Protein AF-K1YMJ3-F1 (afdb_monomer_lite)

Organism: NCBI:txid1234023

Sequence (223 aa):
MRQSIEKVVQAFDLPMKDFTLILKNFYKENKAYSGRWARDMNYEDAKYLYEKSSAVILTESTNDIAKYNALRFIKIGLSEEKNFRETFEKSMVILLYVLLHNNGILRNEAIHFLSAMSFEVVCTSDSWTKKNTKKQIENKEYFYPILIDFYFALQSIDHKYEEANKENLEYSDLTKKEFMPYSWDTKDKYLKALRRGMEELEGPHFEKMMLEFGYIKEADLQF

Radius of gyration: 19.28 Å; chains: 1; bounding box: 42×53×48 Å

Structure (mmCIF, N/CA/C/O backbone):
data_AF-K1YMJ3-F1
#
_entry.id   AF-K1YMJ3-F1
#
loop_
_atom_site.group_PDB
_atom_site.id
_atom_site.type_symbol
_atom_site.label_atom_id
_atom_site.label_alt_id
_atom_site.label_comp_id
_atom_site.label_asym_id
_atom_site.label_entity_id
_atom_site.label_seq_id
_atom_site.pdbx_PDB_ins_code
_atom_site.Cartn_x
_atom_site.Cartn_y
_atom_site.Cartn_z
_atom_site.occupancy
_atom_site.B_iso_or_equiv
_atom_site.auth_seq_id
_atom_site.auth_comp_id
_atom_site.auth_asym_id
_atom_site.auth_atom_id
_atom_site.pdbx_PDB_model_num
ATOM 1 N N . MET A 1 1 ? -6.364 24.448 -2.694 1.00 60.53 1 MET A N 1
ATOM 2 C CA . MET A 1 1 ? -6.141 23.009 -2.457 1.00 60.53 1 MET A CA 1
ATOM 3 C C . MET A 1 1 ? -6.330 22.226 -3.756 1.00 60.53 1 MET A C 1
ATOM 5 O O . MET A 1 1 ? -5.337 21.779 -4.303 1.00 60.53 1 MET A O 1
ATOM 9 N N . ARG A 1 2 ? -7.515 22.233 -4.381 1.00 66.75 2 ARG A N 1
ATOM 10 C CA . ARG A 1 2 ? -7.755 21.561 -5.679 1.00 66.75 2 ARG A CA 1
ATOM 11 C C . ARG A 1 2 ? -6.759 21.873 -6.818 1.00 66.75 2 ARG A C 1
ATOM 13 O O . ARG A 1 2 ? -6.292 20.959 -7.485 1.00 66.75 2 ARG A O 1
ATOM 20 N N . GLN A 1 3 ? -6.329 23.133 -6.970 1.00 68.38 3 GLN A N 1
ATOM 21 C CA . GLN A 1 3 ? -5.309 23.517 -7.967 1.00 68.38 3 GLN A CA 1
ATOM 22 C C . GLN A 1 3 ? -3.930 22.862 -7.751 1.00 68.38 3 GLN A C 1
ATOM 24 O O . GLN A 1 3 ? -3.200 22.674 -8.720 1.00 68.38 3 GLN A O 1
ATOM 29 N N . SER A 1 4 ? -3.529 22.535 -6.515 1.00 74.12 4 SER A N 1
ATOM 30 C CA . SER A 1 4 ? -2.248 21.850 -6.276 1.00 74.12 4 SER A CA 1
ATOM 31 C C . SER A 1 4 ? -2.351 20.347 -6.547 1.00 74.12 4 SER A C 1
ATOM 33 O O . SER A 1 4 ? -1.392 19.758 -7.037 1.00 74.12 4 SER A O 1
ATOM 35 N N . ILE A 1 5 ? -3.526 19.747 -6.340 1.00 78.31 5 ILE A N 1
ATOM 36 C CA . ILE A 1 5 ? -3.804 18.340 -6.670 1.00 78.31 5 ILE A CA 1
ATOM 37 C C . ILE A 1 5 ? -3.852 18.130 -8.182 1.00 78.31 5 ILE A C 1
ATOM 39 O O . ILE A 1 5 ? -3.245 17.195 -8.692 1.00 78.31 5 ILE A O 1
ATOM 43 N N . GLU A 1 6 ? -4.506 19.026 -8.921 1.00 83.81 6 GLU A N 1
ATOM 44 C CA . GLU A 1 6 ? -4.531 18.961 -10.386 1.00 83.81 6 GLU A CA 1
ATOM 45 C C . GLU A 1 6 ? -3.123 19.066 -10.985 1.00 83.81 6 GLU A C 1
ATOM 47 O O . GLU A 1 6 ? -2.784 18.289 -11.876 1.00 83.81 6 GLU A O 1
ATOM 52 N N . LYS A 1 7 ? -2.271 19.944 -10.438 1.00 83.94 7 LYS A N 1
ATOM 53 C CA . LYS A 1 7 ? -0.854 20.038 -10.830 1.00 83.94 7 LYS A CA 1
ATOM 54 C C . LYS A 1 7 ? -0.084 18.747 -10.561 1.00 83.94 7 LYS A C 1
ATOM 56 O O . LYS A 1 7 ? 0.747 18.366 -11.376 1.00 83.94 7 LYS A O 1
ATOM 61 N N . VAL A 1 8 ? -0.346 18.081 -9.436 1.00 83.56 8 VAL A N 1
ATOM 62 C CA . VAL A 1 8 ? 0.260 16.780 -9.118 1.00 83.56 8 VAL A CA 1
ATOM 63 C C . VAL A 1 8 ? -0.185 15.714 -10.118 1.00 83.56 8 VAL A C 1
ATOM 65 O O . VAL A 1 8 ? 0.660 15.011 -10.663 1.00 83.56 8 VAL A O 1
ATOM 68 N N . VAL A 1 9 ? -1.488 15.621 -10.389 1.00 84.81 9 VAL A N 1
ATOM 69 C CA . VAL A 1 9 ? -2.051 14.621 -11.311 1.00 84.81 9 VAL A CA 1
ATOM 70 C C . VAL A 1 9 ? -1.514 14.815 -12.731 1.00 84.81 9 VAL A C 1
ATOM 72 O O . VAL A 1 9 ? -1.131 13.850 -13.382 1.00 84.81 9 VAL A O 1
ATOM 75 N N . GLN A 1 10 ? -1.417 16.061 -13.199 1.00 86.56 10 GLN A N 1
ATOM 76 C CA . GLN A 1 10 ? -0.830 16.389 -14.506 1.00 86.56 10 GLN A CA 1
ATOM 77 C C . GLN A 1 10 ? 0.678 16.101 -14.578 1.00 86.56 10 GLN A C 1
ATOM 79 O O . GLN A 1 10 ? 1.232 15.989 -15.667 1.00 86.56 10 GLN A O 1
ATOM 84 N N . ALA A 1 11 ? 1.348 15.993 -13.429 1.00 86.69 11 ALA A N 1
ATOM 85 C CA . ALA A 1 11 ? 2.784 15.786 -13.340 1.00 86.69 11 ALA A CA 1
ATOM 86 C C . ALA A 1 11 ? 3.197 14.309 -13.254 1.00 86.69 11 ALA A C 1
ATOM 88 O O . ALA A 1 11 ? 4.397 14.044 -13.189 1.00 86.69 11 ALA A O 1
ATOM 89 N N . PHE A 1 12 ? 2.264 13.348 -13.242 1.00 87.81 12 PHE A N 1
ATOM 90 C CA . PHE A 1 12 ? 2.614 11.928 -13.101 1.00 87.81 12 PHE A CA 1
ATOM 91 C C . PHE A 1 12 ? 3.593 11.443 -14.175 1.00 87.81 12 PHE A C 1
ATOM 93 O O . PHE A 1 12 ? 4.525 10.711 -13.845 1.00 87.81 12 PHE A O 1
ATOM 100 N N . ASP A 1 13 ? 3.440 11.902 -15.418 1.00 85.81 13 ASP A N 1
ATOM 101 C CA . ASP A 1 13 ? 4.317 11.535 -16.536 1.00 85.81 13 ASP A CA 1
ATOM 102 C C . ASP A 1 13 ? 5.697 12.215 -16.503 1.00 85.81 13 ASP A C 1
ATOM 104 O O . ASP A 1 13 ? 6.571 11.879 -17.305 1.00 85.81 13 ASP A O 1
ATOM 108 N N . LEU A 1 14 ? 5.927 13.168 -15.591 1.00 86.31 14 LEU A N 1
ATOM 109 C CA . LEU A 1 14 ? 7.216 13.846 -15.489 1.00 86.31 14 LEU A CA 1
ATOM 110 C C . LEU A 1 14 ? 8.305 12.918 -14.926 1.00 86.31 14 LEU A C 1
ATOM 112 O O . LEU A 1 14 ? 8.026 12.029 -14.111 1.00 86.31 14 LEU A O 1
ATOM 116 N N . PRO A 1 15 ? 9.583 13.164 -15.275 1.00 86.75 15 PRO A N 1
ATOM 117 C CA . PRO A 1 15 ? 10.706 12.451 -14.682 1.00 86.75 15 PRO A CA 1
ATOM 118 C C . PRO A 1 15 ? 10.680 12.482 -13.146 1.00 86.75 15 PRO A C 1
ATOM 120 O O . PRO A 1 15 ? 10.347 13.496 -12.528 1.00 86.75 15 PRO A O 1
ATOM 123 N N . MET A 1 16 ? 11.118 11.386 -12.511 1.00 82.38 16 MET A N 1
ATOM 124 C CA . MET A 1 16 ? 11.072 11.206 -11.047 1.00 82.38 16 MET A CA 1
ATOM 125 C C . MET A 1 16 ? 11.681 12.370 -10.252 1.00 82.38 16 MET A C 1
ATOM 127 O O . MET A 1 16 ? 11.201 12.694 -9.163 1.00 82.38 16 MET A O 1
ATOM 131 N N . LYS A 1 17 ? 12.744 12.997 -10.772 1.00 84.00 17 LYS A N 1
ATOM 132 C CA . LYS A 1 17 ? 13.412 14.141 -10.134 1.00 84.00 17 LYS A CA 1
ATOM 133 C C . LYS A 1 17 ? 12.476 15.347 -10.032 1.00 84.00 17 LYS A C 1
ATOM 135 O O . LYS A 1 17 ? 12.332 15.914 -8.948 1.00 84.00 17 LYS A O 1
ATOM 140 N N . ASP A 1 18 ? 11.823 15.692 -11.135 1.00 84.38 18 ASP A N 1
ATOM 141 C CA . ASP A 1 18 ? 10.950 16.862 -11.239 1.00 84.38 18 ASP A CA 1
ATOM 142 C C . ASP A 1 18 ? 9.646 16.621 -10.482 1.00 84.38 18 ASP A C 1
ATOM 144 O O . ASP A 1 18 ? 9.221 17.452 -9.675 1.00 84.38 18 ASP A O 1
ATOM 148 N N . PHE A 1 19 ? 9.087 15.418 -10.620 1.00 85.00 19 PHE A N 1
ATOM 149 C CA . PHE A 1 19 ? 7.936 15.000 -9.831 1.00 85.00 19 PHE A CA 1
ATOM 150 C C . PHE A 1 19 ? 8.219 15.034 -8.324 1.00 85.00 19 PHE A C 1
ATOM 152 O O . PHE A 1 19 ? 7.393 15.493 -7.541 1.00 85.00 19 PHE A O 1
ATOM 159 N N . THR A 1 20 ? 9.411 14.612 -7.889 1.00 82.81 20 THR A N 1
ATOM 160 C CA . THR A 1 20 ? 9.786 14.655 -6.466 1.00 82.81 20 THR A CA 1
ATOM 161 C C . THR A 1 20 ? 9.859 16.084 -5.928 1.00 82.81 20 THR A C 1
ATOM 163 O O . THR A 1 20 ? 9.541 16.306 -4.758 1.00 82.81 20 THR A O 1
ATOM 166 N N . LEU A 1 21 ? 10.239 17.065 -6.749 1.00 84.38 21 LEU A N 1
ATOM 167 C CA . LEU A 1 21 ? 10.195 18.472 -6.352 1.00 84.38 21 LEU A CA 1
ATOM 168 C C . LEU A 1 21 ? 8.748 18.955 -6.176 1.00 84.38 21 LEU A C 1
ATOM 170 O O . LEU A 1 21 ? 8.427 19.566 -5.155 1.00 84.38 21 LEU A O 1
ATOM 174 N N . ILE A 1 22 ? 7.871 18.620 -7.126 1.00 83.56 22 ILE A N 1
ATOM 175 C CA . ILE A 1 22 ? 6.433 18.931 -7.064 1.00 83.56 22 ILE A CA 1
ATOM 176 C C . ILE A 1 22 ? 5.801 18.291 -5.823 1.00 83.56 22 ILE A C 1
ATOM 178 O O . ILE A 1 22 ? 5.104 18.963 -5.066 1.00 83.56 22 ILE A O 1
ATOM 182 N N . LEU A 1 23 ? 6.123 17.027 -5.554 1.00 80.94 23 LEU A N 1
ATOM 183 C CA . LEU A 1 23 ? 5.670 16.288 -4.381 1.00 80.94 23 LEU A CA 1
ATOM 184 C C . LEU A 1 23 ? 6.103 16.946 -3.064 1.00 80.94 23 LEU A C 1
ATOM 186 O O . LEU A 1 23 ? 5.306 17.057 -2.135 1.00 80.94 23 LEU A O 1
ATOM 190 N N . LYS A 1 24 ? 7.361 17.394 -2.961 1.00 81.75 24 LYS A N 1
ATOM 191 C CA . LYS A 1 24 ? 7.855 18.093 -1.761 1.00 81.75 24 LYS A CA 1
ATOM 192 C C . LYS A 1 24 ? 7.085 19.387 -1.508 1.00 81.75 24 LYS A C 1
ATOM 194 O O . LYS A 1 24 ? 6.729 19.664 -0.363 1.00 81.75 24 LYS A O 1
ATOM 199 N N . ASN A 1 25 ? 6.810 20.153 -2.562 1.00 81.44 25 ASN A N 1
ATOM 200 C CA . ASN A 1 25 ? 6.013 21.374 -2.459 1.00 81.44 25 ASN A CA 1
ATOM 201 C C . ASN A 1 25 ? 4.574 21.057 -2.046 1.00 81.44 25 ASN A C 1
ATOM 203 O O . ASN A 1 25 ? 4.068 21.668 -1.110 1.00 81.44 25 ASN A O 1
ATOM 207 N N . PHE A 1 26 ? 3.970 20.037 -2.657 1.00 81.56 26 PHE A N 1
ATOM 208 C CA . PHE A 1 26 ? 2.641 19.558 -2.295 1.00 81.56 26 PHE A CA 1
ATOM 209 C C . PHE A 1 26 ? 2.544 19.182 -0.810 1.00 81.56 26 PHE A C 1
ATOM 211 O O . PHE A 1 26 ? 1.636 19.635 -0.114 1.00 81.56 26 PHE A O 1
ATOM 218 N N . TYR A 1 27 ? 3.494 18.400 -0.292 1.00 77.69 27 TYR A N 1
ATOM 219 C CA . TYR A 1 27 ? 3.508 18.024 1.123 1.00 77.69 27 TYR A CA 1
ATOM 220 C C . TYR A 1 27 ? 3.684 19.230 2.050 1.00 77.69 27 TYR A C 1
ATOM 222 O O . TYR A 1 27 ? 2.963 19.354 3.041 1.00 77.69 27 TYR A O 1
ATOM 230 N N . LYS A 1 28 ? 4.581 20.160 1.701 1.00 77.81 28 LYS A N 1
ATOM 231 C CA . LYS A 1 28 ? 4.792 21.401 2.458 1.00 77.81 28 LYS A CA 1
ATOM 2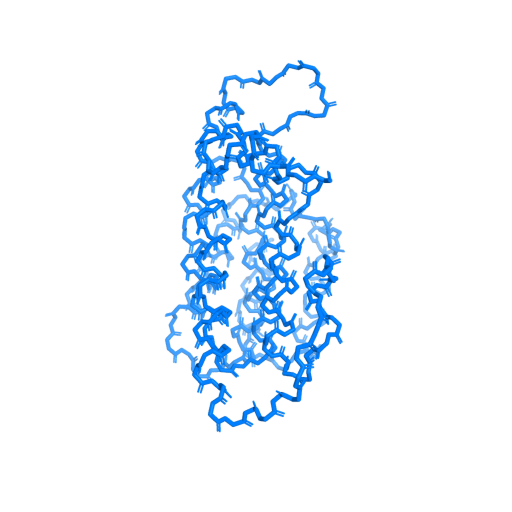32 C C . LYS A 1 28 ? 3.525 22.259 2.521 1.00 77.81 28 LYS A C 1
ATOM 234 O O . LYS A 1 28 ? 3.181 22.751 3.593 1.00 77.81 28 LYS A O 1
ATOM 239 N N . GLU A 1 29 ? 2.838 22.434 1.395 1.00 76.00 29 GLU A N 1
ATOM 240 C CA . GLU A 1 29 ? 1.609 23.234 1.296 1.00 76.00 29 GLU A CA 1
ATOM 241 C C . GLU A 1 29 ? 0.459 22.640 2.112 1.00 76.00 29 GLU A C 1
ATOM 243 O O . GLU A 1 29 ? -0.295 23.377 2.742 1.00 76.00 29 GLU A O 1
ATOM 248 N N . ASN A 1 30 ? 0.355 21.311 2.143 1.00 70.56 30 ASN A N 1
ATOM 249 C CA . ASN A 1 30 ? -0.720 20.614 2.845 1.00 70.56 30 ASN A CA 1
ATOM 250 C C . ASN A 1 30 ? -0.366 20.248 4.293 1.00 70.56 30 ASN A C 1
ATOM 252 O O . ASN A 1 30 ? -1.112 19.506 4.922 1.00 70.56 30 ASN A O 1
ATOM 256 N N . LYS A 1 31 ? 0.780 20.717 4.816 1.00 62.66 31 LYS A N 1
ATOM 257 C CA . LYS A 1 31 ? 1.331 20.323 6.132 1.00 62.66 31 LYS A CA 1
ATOM 258 C C . LYS A 1 31 ? 1.412 18.805 6.342 1.00 62.66 31 LYS A C 1
ATOM 260 O O . LYS A 1 31 ? 1.577 18.331 7.463 1.00 62.66 31 LYS A O 1
ATOM 265 N N . ALA A 1 32 ? 1.352 18.045 5.257 1.00 57.50 32 ALA A N 1
ATOM 266 C CA . ALA A 1 32 ? 1.492 16.612 5.272 1.00 57.50 32 ALA A CA 1
ATOM 267 C C . ALA A 1 32 ? 2.967 16.333 5.549 1.00 57.50 32 ALA A C 1
ATOM 269 O O . ALA A 1 32 ? 3.830 16.534 4.692 1.00 57.50 32 ALA A O 1
ATOM 270 N N . TYR A 1 33 ? 3.280 15.947 6.785 1.00 47.22 33 TYR A N 1
ATOM 271 C CA . TYR A 1 33 ? 4.630 15.529 7.124 1.00 47.22 33 TYR A CA 1
ATOM 272 C C . TYR A 1 33 ? 4.961 14.350 6.218 1.00 47.22 33 TYR A C 1
ATOM 274 O O . TYR A 1 33 ? 4.241 13.356 6.220 1.00 47.22 33 TYR A O 1
ATOM 282 N N . SER A 1 34 ? 6.018 14.465 5.417 1.00 47.25 34 SER A N 1
ATOM 283 C CA . SER A 1 34 ? 6.475 13.395 4.535 1.00 47.25 34 SER A CA 1
ATOM 284 C C . SER A 1 34 ? 6.693 12.115 5.354 1.00 47.25 34 SER A C 1
ATOM 286 O O . SER A 1 34 ? 7.729 11.969 5.999 1.00 47.25 34 SER A O 1
ATOM 288 N N . GLY A 1 35 ? 5.697 11.227 5.386 1.00 48.31 35 GLY A N 1
ATOM 289 C CA . GLY A 1 35 ? 5.718 9.985 6.165 1.00 48.31 35 GLY A CA 1
ATOM 290 C C . GLY A 1 35 ? 4.650 9.832 7.256 1.00 48.31 35 GLY A C 1
ATOM 291 O O . GLY A 1 35 ? 4.457 8.711 7.710 1.00 48.31 35 GLY A O 1
ATOM 292 N N . ARG A 1 36 ? 3.909 10.878 7.650 1.00 48.94 36 ARG A N 1
ATOM 293 C CA . ARG A 1 36 ? 2.630 10.703 8.363 1.00 48.94 36 ARG A CA 1
ATOM 294 C C . ARG A 1 36 ? 1.528 11.103 7.405 1.00 48.94 36 ARG A C 1
ATOM 296 O O . ARG A 1 36 ? 1.521 12.230 6.922 1.00 48.94 36 ARG A O 1
ATOM 303 N N . TRP A 1 37 ? 0.681 10.126 7.106 1.00 55.62 37 TRP A N 1
ATOM 304 C CA . TRP A 1 37 ? -0.615 10.214 6.441 1.00 55.62 37 TRP A CA 1
ATOM 305 C C . TRP A 1 37 ? -1.146 11.639 6.401 1.00 55.62 37 TRP A C 1
ATOM 307 O O . TRP A 1 37 ? -1.184 12.292 7.445 1.00 55.62 37 TRP A O 1
ATOM 317 N N . ALA A 1 38 ? -1.509 12.133 5.217 1.00 54.50 38 ALA A N 1
ATOM 318 C CA . ALA A 1 38 ? -2.026 13.486 5.048 1.00 54.50 38 ALA A CA 1
ATOM 319 C C . ALA A 1 38 ? -3.437 13.603 5.659 1.00 54.50 38 ALA A C 1
ATOM 321 O O . ALA A 1 38 ? -4.407 13.827 4.949 1.00 54.50 38 ALA A O 1
ATOM 322 N N . ARG A 1 39 ? -3.532 13.453 6.987 1.00 55.38 39 ARG A N 1
ATOM 323 C CA . ARG A 1 39 ? -4.758 13.488 7.797 1.00 55.38 39 ARG A CA 1
ATOM 324 C C . ARG A 1 39 ? -5.456 14.846 7.751 1.00 55.38 39 ARG A C 1
ATOM 326 O O . ARG A 1 39 ? -6.612 14.948 8.126 1.00 55.38 39 ARG A O 1
ATOM 333 N N . ASP A 1 40 ? -4.746 15.875 7.293 1.00 62.25 40 ASP A N 1
ATOM 334 C CA . ASP A 1 40 ? -5.260 17.239 7.176 1.00 62.25 40 ASP A CA 1
ATOM 335 C C . ASP A 1 40 ? -5.796 17.558 5.763 1.00 62.25 40 ASP A C 1
ATOM 337 O O . ASP A 1 40 ? -6.222 18.688 5.507 1.00 62.25 40 ASP A O 1
ATOM 341 N N . MET A 1 41 ? -5.768 16.604 4.820 1.00 73.56 41 MET A N 1
ATOM 342 C CA . MET A 1 41 ? -6.332 16.804 3.481 1.00 73.56 41 MET A CA 1
ATOM 343 C C . MET A 1 41 ? -7.861 16.735 3.521 1.00 73.56 41 MET A C 1
ATOM 345 O O . MET A 1 41 ? -8.444 15.909 4.214 1.00 73.56 41 MET A O 1
ATOM 349 N N . ASN A 1 42 ? -8.539 17.588 2.747 1.00 76.38 42 ASN A N 1
ATOM 350 C CA . ASN A 1 42 ? -9.985 17.465 2.591 1.00 76.38 42 ASN A CA 1
ATOM 351 C C . ASN A 1 42 ? -10.346 16.125 1.919 1.00 76.38 42 ASN A C 1
ATOM 353 O O . ASN A 1 42 ? -9.710 15.721 0.948 1.00 76.38 42 ASN A O 1
ATOM 357 N N . TYR A 1 43 ? -11.408 15.479 2.402 1.00 77.81 43 TYR A N 1
ATOM 358 C CA . TYR A 1 43 ? -11.881 14.187 1.901 1.00 77.81 43 TYR A CA 1
ATOM 359 C C . TYR A 1 43 ? -12.108 14.140 0.379 1.00 77.81 43 TYR A C 1
ATOM 361 O O . TYR A 1 43 ? -11.656 13.201 -0.270 1.00 77.81 43 TYR A O 1
ATOM 369 N N . GLU A 1 44 ? -12.776 15.136 -0.210 1.00 82.44 44 GLU A N 1
ATOM 370 C CA . GLU A 1 44 ? -13.074 15.138 -1.654 1.00 82.44 44 GLU A CA 1
ATOM 371 C C . GLU A 1 44 ? -11.795 15.223 -2.494 1.00 82.44 44 GLU A C 1
ATOM 373 O O . GLU A 1 44 ? -11.676 14.610 -3.553 1.00 82.44 44 GLU A O 1
ATOM 378 N N . ASP A 1 45 ? -10.813 15.952 -1.979 1.00 79.75 45 ASP A N 1
ATOM 379 C CA . ASP A 1 45 ? -9.501 16.135 -2.581 1.00 79.75 45 ASP A CA 1
ATOM 380 C C . ASP A 1 45 ? -8.658 14.842 -2.481 1.00 79.75 45 ASP A C 1
ATOM 382 O O . ASP A 1 45 ? -8.055 14.416 -3.472 1.00 79.75 45 ASP A O 1
ATOM 386 N N . ALA A 1 46 ? -8.683 14.162 -1.327 1.00 79.31 46 ALA A N 1
ATOM 387 C CA . ALA A 1 46 ? -8.032 12.863 -1.127 1.00 79.31 46 ALA A CA 1
ATOM 388 C C . ALA A 1 46 ? -8.666 11.762 -1.992 1.00 79.31 46 ALA A C 1
ATOM 390 O O . ALA A 1 46 ? -7.955 10.988 -2.640 1.00 79.31 46 ALA A O 1
ATOM 391 N N . LYS A 1 47 ? -10.002 11.734 -2.062 1.00 82.25 47 LYS A N 1
ATOM 392 C CA . LYS A 1 47 ? -10.767 10.826 -2.922 1.00 82.25 47 LYS A CA 1
ATOM 393 C C . LYS A 1 47 ? -10.423 11.040 -4.393 1.00 82.25 47 LYS A C 1
ATOM 395 O O . LYS A 1 47 ? -10.106 10.081 -5.093 1.00 82.25 47 LYS A O 1
ATOM 400 N N . TYR A 1 48 ? -10.426 12.288 -4.854 1.00 85.56 48 TYR A N 1
ATOM 401 C CA . TYR A 1 48 ? -10.076 12.613 -6.234 1.00 85.56 48 TYR A CA 1
ATOM 402 C C . TYR A 1 48 ? -8.646 12.174 -6.580 1.00 85.56 48 TYR A C 1
ATOM 404 O O . TYR A 1 48 ? -8.418 11.568 -7.629 1.00 85.56 48 TYR A O 1
ATOM 412 N N . LEU A 1 49 ? -7.680 12.429 -5.692 1.00 83.94 49 LEU A N 1
ATOM 413 C CA . LEU A 1 49 ? -6.292 12.007 -5.885 1.00 83.94 49 LEU A CA 1
ATOM 414 C C . LEU A 1 49 ? -6.163 10.478 -5.946 1.00 83.94 49 LEU A C 1
ATOM 416 O O . LEU A 1 49 ? -5.481 9.963 -6.830 1.00 83.94 49 LEU A O 1
ATOM 420 N N . TYR A 1 50 ? -6.869 9.757 -5.071 1.00 86.25 50 TYR A N 1
ATOM 421 C CA . TYR A 1 50 ? -6.928 8.295 -5.098 1.00 86.25 50 TYR A CA 1
ATOM 422 C C . TYR A 1 50 ? -7.487 7.764 -6.420 1.00 86.25 50 TYR A C 1
ATOM 424 O O . TYR A 1 50 ? -6.873 6.896 -7.041 1.00 86.25 50 TYR A O 1
ATOM 432 N N . GLU A 1 51 ? -8.626 8.289 -6.875 1.00 86.56 51 GLU A N 1
ATOM 433 C CA . GLU A 1 51 ? -9.272 7.861 -8.121 1.00 86.56 51 GLU A CA 1
ATOM 434 C C . GLU A 1 51 ? -8.360 8.089 -9.332 1.00 86.56 51 GLU A C 1
ATOM 436 O O . GLU A 1 51 ? -8.227 7.211 -10.188 1.00 86.56 51 GLU A O 1
ATOM 441 N N . LYS A 1 52 ? -7.675 9.240 -9.384 1.00 88.69 52 LYS A N 1
ATOM 442 C CA . LYS A 1 52 ? -6.727 9.551 -10.461 1.00 88.69 52 LYS A CA 1
ATOM 443 C C . LYS A 1 52 ? -5.486 8.665 -10.421 1.00 88.69 52 LYS A C 1
ATOM 445 O O . LYS A 1 52 ? -5.111 8.136 -11.465 1.00 88.69 52 LYS A O 1
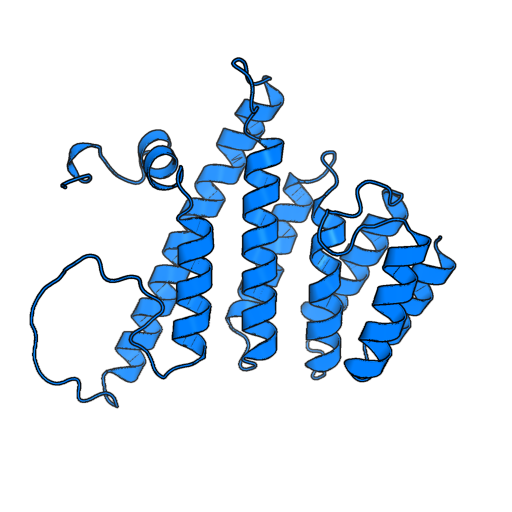ATOM 450 N N . SER A 1 53 ? -4.888 8.450 -9.249 1.00 88.25 53 SER A N 1
ATOM 451 C CA . SER A 1 53 ? -3.757 7.526 -9.099 1.00 88.25 53 SER A CA 1
ATOM 452 C C . SER A 1 53 ? -4.136 6.096 -9.488 1.00 88.25 53 SER A C 1
ATOM 454 O O . SER A 1 53 ? -3.411 5.445 -10.238 1.00 88.25 53 SER A O 1
ATOM 456 N N . SER A 1 54 ? -5.296 5.626 -9.030 1.00 88.00 54 SER A N 1
ATOM 457 C CA . SER A 1 54 ? -5.799 4.279 -9.316 1.00 88.00 54 SER A CA 1
ATOM 458 C C . SER A 1 54 ? -6.024 4.067 -10.809 1.00 88.00 54 SER A C 1
ATOM 460 O O . SER A 1 54 ? -5.604 3.048 -11.351 1.00 88.00 54 SER A O 1
ATOM 462 N N . ALA A 1 55 ? -6.618 5.047 -11.497 1.00 87.75 55 ALA A N 1
ATOM 463 C CA . ALA A 1 55 ? -6.824 4.982 -12.940 1.00 87.75 55 ALA A CA 1
ATOM 464 C C . ALA A 1 55 ? -5.498 4.886 -13.715 1.00 87.75 55 ALA A C 1
ATOM 466 O O . ALA A 1 55 ? -5.390 4.092 -14.643 1.00 87.75 55 ALA A O 1
ATOM 467 N N . VAL A 1 56 ? -4.467 5.639 -13.322 1.00 87.69 56 VAL A N 1
ATOM 468 C CA . VAL A 1 56 ? -3.141 5.568 -13.968 1.00 87.69 56 VAL A CA 1
ATOM 469 C C . VAL A 1 56 ? -2.495 4.192 -13.796 1.00 87.69 56 VAL A C 1
ATOM 471 O O . VAL A 1 56 ? -1.853 3.703 -14.722 1.00 87.69 56 VAL A O 1
ATOM 474 N N . ILE A 1 57 ? -2.670 3.559 -12.634 1.00 86.56 57 ILE A N 1
ATOM 475 C CA . ILE A 1 57 ? -2.090 2.239 -12.359 1.00 86.56 57 ILE A CA 1
ATOM 476 C C . ILE A 1 57 ? -2.852 1.129 -13.089 1.00 86.56 57 ILE A C 1
ATOM 478 O O . ILE A 1 57 ? -2.218 0.264 -13.687 1.00 86.56 57 ILE A O 1
ATOM 482 N N . LEU A 1 58 ? -4.188 1.158 -13.031 1.00 81.25 58 LEU A N 1
ATOM 483 C CA . LEU A 1 58 ? -5.064 0.100 -13.551 1.00 81.25 58 LEU A CA 1
ATOM 484 C C . LEU A 1 58 ? -5.304 0.178 -15.060 1.00 81.25 58 LEU A C 1
ATOM 486 O O . LEU A 1 58 ? -5.754 -0.795 -15.659 1.00 81.25 58 LEU A O 1
ATOM 490 N N . THR A 1 59 ? -5.035 1.322 -15.686 1.00 75.25 59 THR A N 1
ATOM 491 C CA . THR A 1 59 ? -4.991 1.390 -17.149 1.00 75.25 59 THR A CA 1
ATOM 492 C C . THR A 1 59 ? -3.721 0.708 -17.651 1.00 75.25 59 THR A C 1
ATOM 494 O O . THR A 1 59 ? -2.684 0.722 -16.987 1.00 75.25 59 THR A O 1
ATOM 497 N N . GLU A 1 60 ? -3.756 0.155 -18.864 1.00 58.25 60 GLU A N 1
ATOM 498 C CA . GLU A 1 60 ? -2.573 -0.378 -19.559 1.00 58.25 60 GLU A CA 1
ATOM 499 C C . GLU A 1 60 ? -1.573 0.726 -19.962 1.00 58.25 60 GLU A C 1
ATOM 501 O O . GLU A 1 60 ? -0.886 0.616 -20.975 1.00 58.25 60 GLU A O 1
ATOM 506 N N . SER A 1 61 ? -1.477 1.817 -19.191 1.00 59.03 61 SER A N 1
ATOM 507 C CA . SER A 1 61 ? -0.438 2.820 -19.364 1.00 59.03 61 SER A CA 1
ATOM 508 C C . SER A 1 61 ? 0.912 2.109 -19.417 1.00 59.03 61 SER A C 1
ATOM 510 O O . SER A 1 61 ? 1.335 1.445 -18.466 1.00 59.03 61 SER A O 1
ATOM 512 N N . THR A 1 62 ? 1.591 2.233 -20.554 1.00 66.62 62 THR A N 1
ATOM 513 C CA . THR A 1 62 ? 2.934 1.684 -20.759 1.00 66.62 62 THR A CA 1
ATOM 514 C C . THR A 1 62 ? 3.996 2.517 -20.036 1.00 66.62 62 THR A C 1
ATOM 516 O O . THR A 1 62 ? 5.182 2.204 -20.117 1.00 66.62 62 THR A O 1
ATOM 519 N N . ASN A 1 63 ? 3.600 3.603 -19.357 1.00 83.06 63 ASN A N 1
ATOM 520 C CA . ASN A 1 63 ? 4.511 4.496 -18.658 1.00 83.06 63 ASN A CA 1
ATOM 521 C C . ASN A 1 63 ? 4.711 4.070 -17.194 1.00 83.06 63 ASN A C 1
ATOM 523 O O . ASN A 1 63 ? 3.999 4.507 -16.285 1.00 83.06 63 ASN A O 1
ATOM 527 N N . ASP A 1 64 ? 5.747 3.267 -16.958 1.00 84.00 64 ASP A N 1
ATOM 528 C CA . ASP A 1 64 ? 6.145 2.830 -15.616 1.00 84.00 64 ASP A CA 1
ATOM 529 C C . ASP A 1 64 ? 6.489 3.992 -14.670 1.00 84.00 64 ASP A C 1
ATOM 531 O O . ASP A 1 64 ? 6.285 3.883 -13.460 1.00 84.00 64 ASP A O 1
ATOM 535 N N . ILE A 1 65 ? 6.983 5.122 -15.193 1.00 84.56 65 ILE A N 1
ATOM 536 C CA . ILE A 1 65 ? 7.291 6.306 -14.374 1.00 84.56 65 ILE A CA 1
ATOM 537 C C . ILE A 1 65 ? 5.996 6.906 -13.823 1.00 84.56 65 ILE A C 1
ATOM 539 O O . ILE A 1 65 ? 5.924 7.218 -12.633 1.00 84.56 65 ILE A O 1
ATOM 543 N N . ALA A 1 66 ? 4.960 7.005 -14.658 1.00 85.12 66 ALA A N 1
ATOM 544 C CA . ALA A 1 66 ? 3.652 7.490 -14.236 1.00 85.12 66 ALA A CA 1
ATOM 545 C C . ALA A 1 66 ? 3.013 6.566 -13.198 1.00 85.12 66 ALA A C 1
ATOM 547 O O . ALA A 1 66 ? 2.536 7.045 -12.169 1.00 85.12 66 ALA A O 1
ATOM 548 N N . LYS A 1 67 ? 3.080 5.245 -13.411 1.00 86.56 67 LYS A N 1
ATOM 549 C CA . LYS A 1 67 ? 2.605 4.246 -12.439 1.00 86.56 67 LYS A CA 1
ATOM 550 C C . LYS A 1 67 ? 3.322 4.371 -11.095 1.00 86.56 67 LYS A C 1
ATOM 552 O O . LYS A 1 67 ? 2.676 4.373 -10.049 1.00 86.56 67 LYS A O 1
ATOM 557 N N . TYR A 1 68 ? 4.643 4.543 -11.115 1.00 87.25 68 TYR A N 1
ATOM 558 C CA . TYR A 1 68 ? 5.443 4.711 -9.903 1.00 87.25 68 TYR A CA 1
ATOM 559 C C . TYR A 1 68 ? 5.051 5.986 -9.153 1.00 87.25 68 TYR A C 1
ATOM 561 O O . TYR A 1 68 ? 4.775 5.960 -7.955 1.00 87.25 68 TYR A O 1
ATOM 569 N N . ASN A 1 69 ? 4.970 7.107 -9.867 1.00 85.50 69 ASN A N 1
ATOM 570 C CA . ASN A 1 69 ? 4.585 8.393 -9.300 1.00 85.50 69 ASN A CA 1
ATOM 571 C C . ASN A 1 69 ? 3.148 8.372 -8.740 1.00 85.50 69 ASN A C 1
ATOM 573 O O . ASN A 1 69 ? 2.909 8.935 -7.669 1.00 85.50 69 ASN A O 1
ATOM 577 N N . ALA A 1 70 ? 2.218 7.680 -9.407 1.00 87.75 70 ALA A N 1
ATOM 578 C CA . ALA A 1 70 ? 0.843 7.487 -8.948 1.00 87.75 70 ALA A CA 1
ATOM 579 C C . ALA A 1 70 ? 0.759 6.638 -7.665 1.00 87.75 70 ALA A C 1
ATOM 581 O O . ALA A 1 70 ? 0.011 6.997 -6.746 1.00 87.75 70 ALA A O 1
ATOM 582 N N . LEU A 1 71 ? 1.559 5.569 -7.555 1.00 85.38 71 LEU A N 1
ATOM 583 C CA . LEU A 1 71 ? 1.626 4.714 -6.359 1.00 85.38 71 LEU A CA 1
ATOM 584 C C . LEU A 1 71 ? 2.069 5.475 -5.104 1.00 85.38 71 LEU A C 1
ATOM 586 O O . LEU A 1 71 ? 1.556 5.243 -4.011 1.00 85.38 71 LEU A O 1
ATOM 590 N N . ARG A 1 72 ? 2.939 6.478 -5.247 1.00 81.19 72 ARG A N 1
ATOM 591 C CA . ARG A 1 72 ? 3.360 7.312 -4.105 1.00 81.19 72 ARG A CA 1
ATOM 592 C C . ARG A 1 72 ? 2.203 8.083 -3.459 1.00 81.19 72 ARG A C 1
ATOM 594 O O . ARG A 1 72 ? 2.341 8.533 -2.318 1.00 81.19 72 ARG A O 1
ATOM 601 N N . PHE A 1 73 ? 1.090 8.235 -4.177 1.00 79.69 73 PHE A N 1
ATOM 602 C CA . PHE A 1 73 ? -0.091 8.990 -3.770 1.00 79.69 73 PHE A CA 1
ATOM 603 C C . PHE A 1 73 ? -1.302 8.135 -3.416 1.00 79.69 73 PHE A C 1
ATOM 605 O O . PHE A 1 73 ? -2.162 8.613 -2.678 1.00 79.69 73 PHE A O 1
ATOM 612 N N . ILE A 1 74 ? -1.364 6.879 -3.865 1.00 79.25 74 ILE A N 1
ATOM 613 C CA . ILE A 1 74 ? -2.531 6.036 -3.591 1.00 79.25 74 ILE A CA 1
ATOM 614 C C . ILE A 1 74 ? -2.752 5.819 -2.085 1.00 79.25 74 ILE A C 1
ATOM 616 O O . ILE A 1 74 ? -3.883 5.789 -1.607 1.00 79.25 74 ILE A O 1
ATOM 620 N N . LYS A 1 75 ? -1.664 5.815 -1.308 1.00 75.31 75 LYS A N 1
ATOM 621 C CA . LYS A 1 75 ? -1.703 5.722 0.155 1.00 75.31 75 LYS A CA 1
ATOM 622 C C . LYS A 1 75 ? -2.359 6.917 0.852 1.00 75.31 75 LYS A C 1
ATOM 624 O O . LYS A 1 75 ? -2.783 6.783 1.990 1.00 75.31 75 LYS A O 1
ATOM 629 N N . ILE A 1 76 ? -2.457 8.077 0.198 1.00 72.94 76 ILE A N 1
ATOM 630 C CA . ILE A 1 76 ? -3.121 9.252 0.782 1.00 72.94 76 ILE A CA 1
ATOM 631 C C . ILE A 1 76 ? -4.638 9.042 0.856 1.00 72.94 76 ILE A C 1
ATOM 633 O O . ILE A 1 76 ? -5.266 9.494 1.804 1.00 72.94 76 ILE A O 1
ATOM 637 N N . GLY A 1 77 ? -5.224 8.305 -0.091 1.00 67.19 77 GLY A N 1
ATOM 638 C CA . GLY A 1 77 ? -6.654 7.982 -0.052 1.00 67.19 77 GLY A CA 1
ATOM 639 C C . GLY A 1 77 ? -7.046 7.009 1.064 1.00 67.19 77 GLY A C 1
ATOM 640 O O . GLY A 1 77 ? -8.218 6.943 1.423 1.00 67.19 77 GLY A O 1
ATOM 641 N N . LEU A 1 78 ? -6.084 6.261 1.619 1.00 68.69 78 LEU A N 1
ATOM 642 C CA . LEU A 1 78 ? -6.329 5.243 2.646 1.00 68.69 78 LEU A CA 1
ATOM 643 C C . LEU A 1 78 ? -6.540 5.808 4.053 1.00 68.69 78 LEU A C 1
ATOM 645 O O . LEU A 1 78 ? -7.062 5.096 4.900 1.00 68.69 78 LEU A O 1
ATOM 649 N N . SER A 1 79 ? -6.154 7.054 4.328 1.00 62.81 79 SER A N 1
ATOM 650 C CA . SER A 1 79 ? -6.137 7.576 5.702 1.00 62.81 79 SER A CA 1
ATOM 651 C C . SER A 1 79 ? -7.498 8.025 6.249 1.00 62.81 79 SER A C 1
ATOM 653 O O . SER A 1 79 ? -7.568 8.510 7.375 1.00 62.81 79 SER A O 1
ATOM 655 N N . GLU A 1 80 ? -8.579 7.888 5.475 1.00 64.31 80 GLU A N 1
ATOM 656 C CA . GLU A 1 80 ? -9.913 8.372 5.843 1.00 64.31 80 GLU A CA 1
ATOM 657 C C . GLU A 1 80 ? -10.836 7.238 6.326 1.00 64.31 80 GLU A C 1
ATOM 659 O O . GLU A 1 80 ? -11.309 6.400 5.555 1.00 64.31 80 GLU A O 1
ATOM 664 N N . GLU A 1 81 ? -11.170 7.258 7.621 1.00 59.38 81 GLU A N 1
ATOM 665 C CA . GLU A 1 81 ? -11.927 6.210 8.332 1.00 59.38 81 GLU A CA 1
ATOM 666 C C . GLU A 1 81 ? -13.342 5.957 7.769 1.00 59.38 81 GLU A C 1
ATOM 668 O O . GLU A 1 81 ? -13.917 4.885 7.965 1.00 59.38 81 GLU A O 1
ATOM 673 N N . LYS A 1 82 ? -13.947 6.943 7.090 1.00 64.69 82 LYS A N 1
ATOM 674 C CA . LYS A 1 82 ? -15.357 6.865 6.667 1.00 64.69 82 LYS A CA 1
ATOM 675 C C . LYS A 1 82 ? -15.621 5.812 5.590 1.00 64.69 82 LYS A C 1
ATOM 677 O O . LYS A 1 82 ? -16.702 5.239 5.613 1.00 64.69 82 LYS A O 1
ATOM 682 N N . ASN A 1 83 ? -14.651 5.536 4.714 1.00 68.31 83 ASN A N 1
ATOM 683 C CA . ASN A 1 83 ? -14.776 4.569 3.611 1.00 68.31 83 ASN A CA 1
ATOM 684 C C . ASN A 1 83 ? -13.577 3.615 3.525 1.00 68.31 83 ASN A C 1
ATOM 686 O O . ASN A 1 83 ? -13.343 3.008 2.482 1.00 68.31 83 ASN A O 1
ATOM 690 N N . PHE A 1 84 ? -12.822 3.465 4.619 1.00 75.12 84 PHE A N 1
ATOM 691 C CA . PHE A 1 84 ? -11.590 2.677 4.643 1.00 75.12 84 PHE A CA 1
ATOM 692 C C . PHE A 1 84 ? -11.779 1.268 4.069 1.00 75.12 84 PHE A C 1
ATOM 694 O O . PHE A 1 84 ? -10.953 0.823 3.288 1.00 75.12 84 PHE A O 1
ATOM 701 N N . ARG A 1 85 ? -12.913 0.614 4.353 1.00 79.00 85 ARG A N 1
ATOM 702 C CA . ARG A 1 85 ? -13.264 -0.704 3.803 1.00 79.00 85 ARG A CA 1
ATOM 703 C C . ARG A 1 85 ? -13.310 -0.747 2.273 1.00 79.00 85 ARG A C 1
ATOM 705 O O . ARG A 1 85 ? -12.622 -1.562 1.669 1.00 79.00 85 ARG A O 1
ATOM 712 N N . GLU A 1 86 ? -14.075 0.146 1.652 1.00 79.19 86 GLU A N 1
ATOM 713 C CA . GLU A 1 86 ? -14.194 0.214 0.189 1.00 79.19 86 GLU A CA 1
ATOM 714 C C . GLU A 1 86 ? -12.848 0.575 -0.460 1.00 79.19 86 GLU A C 1
ATOM 716 O O . GLU A 1 86 ? -12.436 -0.031 -1.453 1.00 79.19 86 GLU A O 1
ATOM 721 N N . THR A 1 87 ? -12.134 1.548 0.116 1.00 78.19 87 THR A N 1
ATOM 722 C CA . THR A 1 87 ? -10.816 1.963 -0.380 1.00 78.19 87 THR A CA 1
ATOM 723 C C . THR A 1 87 ? -9.788 0.843 -0.220 1.00 78.19 87 THR A C 1
ATOM 725 O O . THR A 1 87 ? -8.952 0.658 -1.103 1.00 78.19 87 THR A O 1
ATOM 728 N N . PHE A 1 88 ? -9.850 0.073 0.866 1.00 81.88 88 PHE A N 1
ATOM 729 C CA . PHE A 1 88 ? -8.975 -1.067 1.126 1.00 81.88 88 PHE A CA 1
ATOM 730 C C . PHE A 1 88 ? -9.156 -2.150 0.060 1.00 81.88 88 PHE A C 1
ATOM 732 O O . PHE A 1 88 ? -8.182 -2.527 -0.584 1.00 81.88 88 PHE A O 1
ATOM 739 N N . GLU A 1 89 ? -10.390 -2.581 -0.210 1.00 80.44 89 GLU A N 1
ATOM 740 C CA . GLU A 1 89 ? -10.687 -3.598 -1.232 1.00 80.44 89 GLU A CA 1
ATOM 741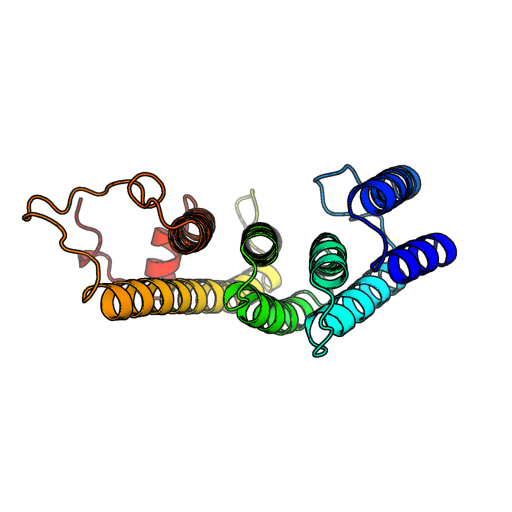 C C . GLU A 1 89 ? -10.173 -3.193 -2.621 1.00 80.44 89 GLU A C 1
ATOM 743 O O . GLU A 1 89 ? -9.482 -3.963 -3.293 1.00 80.44 89 GLU A O 1
ATOM 748 N N . LYS A 1 90 ? -10.438 -1.949 -3.036 1.00 82.38 90 LYS A N 1
ATOM 749 C CA . LYS A 1 90 ? -9.931 -1.404 -4.308 1.00 82.38 90 LYS A CA 1
ATOM 750 C C . LYS A 1 90 ? -8.403 -1.338 -4.338 1.00 82.38 90 LYS A C 1
ATOM 752 O O . LYS A 1 90 ? -7.780 -1.607 -5.365 1.00 82.38 90 LYS A O 1
ATOM 757 N N . SER A 1 91 ? -7.793 -1.017 -3.202 1.00 83.69 91 SER A N 1
ATOM 758 C CA . SER A 1 91 ? -6.340 -0.945 -3.051 1.00 83.69 91 SER A CA 1
ATOM 759 C C . SER A 1 91 ? -5.670 -2.314 -3.127 1.00 83.69 91 SER A C 1
ATOM 761 O O . SER A 1 91 ? -4.592 -2.411 -3.708 1.00 83.69 91 SER A O 1
ATOM 763 N N . MET A 1 92 ? -6.322 -3.379 -2.649 1.00 80.19 92 MET A N 1
ATOM 764 C CA . MET A 1 92 ? -5.827 -4.754 -2.790 1.00 80.19 92 MET A CA 1
ATOM 765 C C . MET A 1 92 ? -5.707 -5.177 -4.258 1.00 80.19 92 MET A C 1
ATOM 767 O O . MET A 1 92 ? -4.718 -5.801 -4.642 1.00 80.19 92 MET A O 1
ATOM 771 N N . VAL A 1 93 ? -6.667 -4.786 -5.103 1.00 81.94 93 VAL A N 1
ATOM 772 C CA . VAL A 1 93 ? -6.607 -5.042 -6.555 1.00 81.94 93 VAL A CA 1
ATOM 773 C C . VAL A 1 93 ? -5.385 -4.361 -7.176 1.00 81.94 93 VAL A C 1
ATOM 775 O O . VAL A 1 93 ? -4.651 -4.971 -7.953 1.00 81.94 93 VAL A O 1
ATOM 778 N N . ILE A 1 94 ? -5.138 -3.107 -6.800 1.00 84.38 94 ILE A N 1
ATOM 779 C CA . ILE A 1 94 ? -4.000 -2.323 -7.294 1.00 84.38 94 ILE A CA 1
ATOM 780 C C . ILE A 1 94 ? -2.678 -2.919 -6.812 1.00 84.38 94 ILE A C 1
ATOM 782 O O . ILE A 1 94 ? -1.725 -3.025 -7.584 1.00 84.38 94 ILE A O 1
ATOM 786 N N . LEU A 1 95 ? -2.632 -3.356 -5.557 1.00 83.38 95 LEU A N 1
ATOM 787 C CA . LEU A 1 95 ? -1.468 -4.001 -4.978 1.00 83.38 95 LEU A CA 1
ATOM 788 C C . LEU A 1 95 ? -1.119 -5.300 -5.721 1.00 83.38 95 LEU A C 1
ATOM 790 O O . LEU A 1 95 ? 0.027 -5.467 -6.134 1.00 83.38 95 LEU A O 1
ATOM 794 N N . LEU A 1 96 ? -2.102 -6.173 -5.967 1.00 76.94 96 LEU A N 1
ATOM 795 C CA . LEU A 1 96 ? -1.917 -7.396 -6.759 1.00 76.94 96 LEU A CA 1
ATOM 796 C C . LEU A 1 96 ? -1.416 -7.093 -8.175 1.00 76.94 96 LEU A C 1
ATOM 798 O O . LEU A 1 96 ? -0.456 -7.714 -8.631 1.00 76.94 96 LEU A O 1
ATOM 802 N N . TYR A 1 97 ? -2.025 -6.113 -8.848 1.00 82.12 97 TYR A N 1
ATOM 803 C CA . TYR A 1 97 ? -1.625 -5.706 -10.197 1.00 82.12 97 TYR A CA 1
ATOM 804 C C . TYR A 1 97 ? -0.147 -5.293 -10.253 1.00 82.12 97 TYR A C 1
ATOM 806 O O . TYR A 1 97 ? 0.590 -5.687 -11.157 1.00 82.12 97 TYR A O 1
ATOM 814 N N . VAL A 1 98 ? 0.312 -4.521 -9.266 1.00 81.12 98 VAL A N 1
ATOM 815 C CA . VAL A 1 98 ? 1.676 -3.985 -9.252 1.00 81.12 98 VAL A CA 1
ATOM 816 C C . VAL A 1 98 ? 2.706 -5.005 -8.762 1.00 81.12 98 VAL A C 1
ATOM 818 O O . VAL A 1 98 ? 3.823 -5.032 -9.281 1.00 81.12 98 VAL A O 1
ATOM 821 N N . LEU A 1 99 ? 2.356 -5.876 -7.813 1.00 75.62 99 LEU A N 1
ATOM 822 C CA . LEU A 1 99 ? 3.249 -6.944 -7.340 1.00 75.62 99 LEU A CA 1
ATOM 823 C C . LEU A 1 99 ? 3.600 -7.958 -8.436 1.00 75.62 99 LEU A C 1
ATOM 825 O O . LEU A 1 99 ? 4.679 -8.553 -8.401 1.00 75.62 99 LEU A O 1
ATOM 829 N N . LEU A 1 100 ? 2.717 -8.115 -9.423 1.00 74.31 100 LEU A N 1
ATOM 830 C CA . LEU A 1 100 ? 2.926 -8.959 -10.600 1.00 74.31 100 LEU A CA 1
ATOM 831 C C . LEU A 1 100 ? 3.572 -8.207 -11.779 1.00 74.31 100 LEU A C 1
ATOM 833 O O . LEU A 1 100 ? 3.806 -8.796 -12.834 1.00 74.31 100 LEU A O 1
ATOM 837 N N . HIS A 1 101 ? 3.893 -6.918 -11.624 1.00 77.69 101 HIS A N 1
ATOM 838 C CA . HIS A 1 101 ? 4.529 -6.134 -12.681 1.00 77.69 101 HIS A CA 1
ATOM 839 C C . HIS A 1 101 ? 5.985 -6.563 -12.902 1.00 77.69 101 HIS A C 1
ATOM 841 O O . HIS A 1 101 ? 6.732 -6.844 -11.965 1.00 77.69 101 HIS A O 1
ATOM 847 N N . ASN A 1 102 ? 6.451 -6.511 -14.148 1.00 72.19 102 ASN A N 1
ATOM 848 C CA . ASN A 1 102 ? 7.840 -6.829 -14.503 1.00 72.19 102 ASN A CA 1
ATOM 849 C C . ASN A 1 102 ? 8.880 -5.808 -13.978 1.00 72.19 102 ASN A C 1
ATOM 851 O O . ASN A 1 102 ? 10.080 -6.084 -13.981 1.00 72.19 102 ASN A O 1
ATOM 855 N N . ASN A 1 103 ? 8.448 -4.635 -13.500 1.00 75.12 103 ASN A N 1
ATOM 856 C CA . ASN A 1 103 ? 9.336 -3.554 -13.089 1.00 75.12 103 ASN A CA 1
ATOM 857 C C . ASN A 1 103 ? 9.621 -3.644 -11.582 1.00 75.12 103 ASN A C 1
ATOM 859 O O . ASN A 1 103 ? 8.732 -3.498 -10.745 1.00 75.12 103 ASN A O 1
ATOM 863 N N . GLY A 1 104 ? 10.889 -3.857 -11.219 1.00 70.44 104 GLY A N 1
ATOM 864 C CA . GLY A 1 104 ? 11.320 -3.956 -9.820 1.00 70.44 104 GLY A CA 1
ATOM 865 C C . GLY A 1 104 ? 11.044 -2.707 -8.973 1.00 70.44 104 GLY A C 1
ATOM 866 O O . GLY A 1 104 ? 10.786 -2.835 -7.781 1.00 70.44 104 GLY A O 1
ATOM 867 N N . ILE A 1 105 ? 11.055 -1.513 -9.570 1.00 76.00 105 ILE A N 1
ATOM 868 C CA . ILE A 1 105 ? 10.773 -0.256 -8.859 1.00 76.00 105 ILE A CA 1
ATOM 869 C C . ILE A 1 105 ? 9.294 -0.190 -8.470 1.00 76.00 105 ILE A C 1
ATOM 871 O O . ILE A 1 105 ? 8.975 0.139 -7.331 1.00 76.00 105 ILE A O 1
ATOM 875 N N . LEU A 1 106 ? 8.401 -0.555 -9.394 1.00 77.81 106 LEU A N 1
ATOM 876 C CA . LEU A 1 106 ? 6.962 -0.603 -9.139 1.00 77.81 106 LEU A CA 1
ATOM 877 C C . LEU A 1 106 ? 6.621 -1.616 -8.046 1.00 77.81 106 LEU A C 1
ATOM 879 O O . LEU A 1 106 ? 5.891 -1.291 -7.113 1.00 77.81 106 LEU A O 1
ATOM 883 N N . ARG A 1 107 ? 7.230 -2.804 -8.103 1.00 77.06 107 ARG A N 1
ATOM 884 C CA . ARG A 1 107 ? 7.065 -3.834 -7.070 1.00 77.06 107 ARG A CA 1
ATOM 885 C C . ARG A 1 107 ? 7.515 -3.360 -5.685 1.00 77.06 107 ARG A C 1
ATOM 887 O O . ARG A 1 107 ? 6.803 -3.581 -4.712 1.00 77.06 107 ARG A O 1
ATOM 894 N N . ASN A 1 108 ? 8.645 -2.656 -5.593 1.00 74.69 108 ASN A N 1
ATOM 895 C CA . ASN A 1 108 ? 9.111 -2.075 -4.329 1.00 74.69 108 ASN A CA 1
ATOM 896 C C . ASN A 1 108 ? 8.138 -1.030 -3.767 1.00 74.69 108 ASN A C 1
ATOM 898 O O . ASN A 1 108 ? 7.877 -1.019 -2.566 1.00 74.69 108 ASN A O 1
ATOM 902 N N . GLU A 1 109 ? 7.576 -0.169 -4.618 1.00 79.50 109 GLU A N 1
ATOM 903 C CA . GLU A 1 109 ? 6.584 0.812 -4.164 1.00 79.50 109 GLU A CA 1
ATOM 904 C C . GLU A 1 109 ? 5.269 0.134 -3.742 1.00 79.50 109 GLU A C 1
ATOM 906 O O . GLU A 1 109 ? 4.652 0.562 -2.770 1.00 79.50 109 GLU A O 1
ATOM 911 N N . ALA A 1 110 ? 4.874 -0.968 -4.391 1.00 81.88 110 ALA A N 1
ATOM 912 C CA . ALA A 1 110 ? 3.755 -1.795 -3.936 1.00 81.88 110 ALA A CA 1
ATOM 913 C C . ALA A 1 110 ? 3.987 -2.378 -2.534 1.00 81.88 110 ALA A C 1
ATOM 915 O O . ALA A 1 110 ? 3.076 -2.366 -1.715 1.00 81.88 110 ALA A O 1
ATOM 916 N N . ILE A 1 111 ? 5.202 -2.811 -2.203 1.00 76.00 111 ILE A N 1
ATOM 917 C CA . ILE A 1 111 ? 5.519 -3.271 -0.840 1.00 76.00 111 ILE A CA 1
ATOM 918 C C . ILE A 1 111 ? 5.399 -2.132 0.172 1.00 76.00 111 ILE A C 1
ATOM 920 O O . ILE A 1 111 ? 4.794 -2.303 1.225 1.00 76.00 111 ILE A O 1
ATOM 924 N N . HIS A 1 112 ? 5.893 -0.937 -0.160 1.00 76.06 112 HIS A N 1
ATOM 925 C CA . HIS A 1 112 ? 5.687 0.232 0.696 1.00 76.06 112 HIS A CA 1
ATOM 926 C C . HIS A 1 112 ? 4.206 0.579 0.871 1.00 76.06 112 HIS A C 1
ATOM 928 O O . HIS A 1 112 ? 3.807 1.029 1.946 1.00 76.06 112 HIS A O 1
ATOM 934 N N . PHE A 1 113 ? 3.396 0.378 -0.168 1.00 79.75 113 PHE A N 1
ATOM 935 C CA . PHE A 1 113 ? 1.950 0.542 -0.107 1.00 79.75 113 PHE A CA 1
ATOM 936 C C . PHE A 1 113 ? 1.280 -0.510 0.789 1.00 79.75 113 PHE A C 1
ATOM 938 O O . PHE A 1 113 ? 0.414 -0.152 1.584 1.00 79.75 113 PHE A O 1
ATOM 945 N N . LEU A 1 114 ? 1.732 -1.765 0.733 1.00 79.88 114 LEU A N 1
ATOM 946 C CA . LEU A 1 114 ? 1.281 -2.850 1.606 1.00 79.88 114 LEU A CA 1
ATOM 947 C C . LEU A 1 114 ? 1.551 -2.553 3.086 1.00 79.88 114 LEU A C 1
ATOM 949 O O . LEU A 1 114 ? 0.618 -2.625 3.884 1.00 79.88 114 LEU A O 1
ATOM 953 N N . SER A 1 115 ? 2.772 -2.139 3.449 1.00 74.25 115 SER A N 1
ATOM 954 C CA . SER A 1 115 ? 3.097 -1.717 4.827 1.00 74.25 115 SER A CA 1
ATOM 955 C C . SER A 1 115 ? 2.209 -0.563 5.298 1.00 74.25 115 SER A C 1
ATOM 957 O O . SER A 1 115 ? 1.827 -0.458 6.461 1.00 74.25 115 SER A O 1
ATOM 959 N N . ALA A 1 116 ? 1.876 0.337 4.374 1.00 74.88 116 ALA A N 1
ATOM 960 C CA . ALA A 1 116 ? 0.964 1.435 4.626 1.00 74.88 116 ALA A CA 1
ATOM 961 C C . ALA A 1 116 ? -0.457 0.917 4.945 1.00 74.88 116 ALA A C 1
ATOM 963 O O . ALA A 1 116 ? -1.061 1.318 5.941 1.00 74.88 116 ALA A O 1
ATOM 964 N N . MET A 1 117 ? -0.980 0.014 4.116 1.00 78.88 117 MET A N 1
ATOM 965 C CA . MET A 1 117 ? -2.298 -0.592 4.311 1.00 78.88 117 MET A CA 1
ATOM 966 C C . MET A 1 117 ? -2.389 -1.368 5.626 1.00 78.88 117 MET A C 1
ATOM 968 O O . MET A 1 117 ? -3.359 -1.185 6.362 1.00 78.88 117 MET A O 1
ATOM 972 N N . SER A 1 118 ? -1.386 -2.192 5.944 1.00 76.06 118 SER A N 1
ATOM 973 C CA . SER A 1 118 ? -1.365 -2.973 7.186 1.00 76.06 118 SER A CA 1
ATOM 974 C C . SER A 1 118 ? -1.363 -2.066 8.418 1.00 76.06 118 SER A C 1
ATOM 976 O O . SER A 1 118 ? -2.137 -2.287 9.349 1.00 76.06 118 SER A O 1
ATOM 978 N N . PHE A 1 119 ? -0.584 -0.981 8.396 1.00 75.25 119 PHE A N 1
ATOM 979 C CA . PHE A 1 119 ? -0.565 0.003 9.477 1.00 75.25 119 PHE A CA 1
ATOM 980 C C . PHE A 1 119 ? -1.928 0.676 9.703 1.00 75.25 119 PHE A C 1
ATOM 982 O O . PHE A 1 119 ? -2.352 0.828 10.852 1.00 75.25 119 PHE A O 1
ATOM 989 N N . GLU A 1 120 ? -2.627 1.078 8.638 1.00 75.69 120 GLU A N 1
ATOM 990 C CA . GLU A 1 120 ? -3.954 1.701 8.761 1.00 75.69 120 GLU A CA 1
ATOM 991 C C . GLU A 1 120 ? -5.017 0.705 9.242 1.00 75.69 120 GLU A C 1
ATOM 993 O O . GLU A 1 120 ? -5.852 1.055 10.080 1.00 75.69 120 GLU A O 1
ATOM 998 N N . VAL A 1 121 ? -4.948 -0.560 8.811 1.00 77.94 121 VAL A N 1
ATOM 999 C CA . VAL A 1 121 ? -5.795 -1.632 9.360 1.00 77.94 121 VAL A CA 1
ATOM 1000 C C . VAL A 1 121 ? -5.589 -1.759 10.871 1.00 77.94 121 VAL A C 1
ATOM 1002 O O . VAL A 1 121 ? -6.568 -1.758 11.619 1.00 77.94 121 VAL A O 1
ATOM 1005 N N . VAL A 1 122 ? -4.338 -1.779 11.339 1.00 74.31 122 VAL A N 1
ATOM 1006 C CA . VAL A 1 122 ? -4.027 -1.838 12.776 1.00 74.31 122 VAL A CA 1
ATOM 1007 C C . VAL A 1 122 ? -4.546 -0.594 13.502 1.00 74.31 122 VAL A C 1
ATOM 1009 O O . VAL A 1 122 ? -5.208 -0.714 14.529 1.00 74.31 122 VAL A O 1
ATOM 1012 N N . CYS A 1 123 ? -4.328 0.610 12.965 1.00 74.44 123 CYS A N 1
ATOM 1013 C CA . CYS A 1 123 ? -4.795 1.849 13.598 1.00 74.44 123 CYS A CA 1
ATOM 1014 C C . CYS A 1 123 ? -6.324 1.951 13.698 1.00 74.44 123 CYS A C 1
ATOM 1016 O O . CYS A 1 123 ? -6.839 2.557 14.639 1.00 74.44 123 CYS A O 1
ATOM 1018 N N . THR A 1 124 ? -7.047 1.401 12.721 1.00 73.31 124 THR A N 1
ATOM 1019 C CA . THR A 1 124 ? -8.518 1.447 12.661 1.00 73.31 124 THR A CA 1
ATOM 1020 C C . THR A 1 124 ? -9.196 0.312 13.427 1.00 73.31 124 THR A C 1
ATOM 1022 O O . THR A 1 124 ? -10.386 0.425 13.735 1.00 73.31 124 THR A O 1
ATOM 1025 N N . SER A 1 125 ? -8.460 -0.755 13.746 1.00 71.56 125 SER A N 1
ATOM 1026 C CA . SER A 1 125 ? -8.993 -1.983 14.354 1.00 71.56 125 SER A CA 1
ATOM 1027 C C . SER A 1 125 ? -8.543 -2.183 15.803 1.00 71.56 125 SER A C 1
ATOM 1029 O O . SER A 1 125 ? -9.297 -2.733 16.606 1.00 71.56 125 SER A O 1
ATOM 1031 N N . ASP A 1 126 ? -7.364 -1.676 16.173 1.00 67.94 126 ASP A N 1
ATOM 1032 C CA . ASP A 1 126 ? -6.821 -1.782 17.525 1.00 67.94 126 ASP A CA 1
ATOM 1033 C C . ASP A 1 126 ? -6.778 -0.426 18.236 1.00 67.94 126 ASP A C 1
ATOM 1035 O O . ASP A 1 126 ? -6.458 0.621 17.669 1.00 67.94 126 ASP A O 1
ATOM 1039 N N . SER A 1 127 ? -7.084 -0.440 19.534 1.00 59.84 127 SER A N 1
ATOM 1040 C CA . SER A 1 127 ? -6.811 0.693 20.410 1.00 59.84 127 SER A CA 1
ATOM 1041 C C . SER A 1 127 ? -5.541 0.438 21.220 1.00 59.84 127 SER A C 1
ATOM 1043 O O . SER A 1 127 ? -5.322 -0.642 21.757 1.00 59.84 127 SER A O 1
ATOM 1045 N N . TRP A 1 128 ? -4.723 1.476 21.396 1.00 49.69 128 TRP A N 1
ATOM 1046 C CA . TRP A 1 128 ? -3.573 1.456 22.313 1.00 49.69 128 TRP A CA 1
ATOM 1047 C C . TRP A 1 128 ? -4.006 1.445 23.800 1.00 49.69 128 TRP A C 1
ATOM 1049 O O . TRP A 1 128 ? -3.176 1.533 24.703 1.00 49.69 128 TRP A O 1
ATOM 1059 N N . THR A 1 129 ? -5.316 1.374 24.073 1.00 51.34 129 THR A N 1
ATOM 1060 C CA . THR A 1 129 ? -5.929 1.428 25.410 1.00 51.34 129 THR A CA 1
ATOM 1061 C C . THR A 1 129 ? -6.861 0.225 25.615 1.00 51.34 129 THR A C 1
ATOM 1063 O O . THR A 1 129 ? -7.111 -0.546 24.704 1.00 51.34 129 THR A O 1
ATOM 1066 N N . LYS A 1 130 ? -7.355 -0.013 26.836 1.00 56.41 130 LYS A N 1
ATOM 1067 C CA . LYS A 1 130 ? -7.894 -1.332 27.231 1.00 56.41 130 LYS A CA 1
ATOM 1068 C C . LYS A 1 130 ? -9.294 -1.715 26.700 1.00 56.41 130 LYS A C 1
ATOM 1070 O O . LYS A 1 130 ? -9.760 -2.794 27.060 1.00 56.41 130 LYS A O 1
ATOM 1075 N N . LYS A 1 131 ? -10.001 -0.893 25.910 1.00 73.06 131 LYS A N 1
ATOM 1076 C CA . LYS A 1 131 ? -11.345 -1.248 25.395 1.00 73.06 131 LYS A CA 1
ATOM 1077 C C . LYS A 1 131 ? -11.556 -0.791 23.952 1.00 73.06 131 LYS A C 1
ATOM 1079 O O . LYS A 1 131 ? -11.666 0.405 23.700 1.00 73.06 131 LYS A O 1
ATOM 1084 N N . ASN A 1 132 ? -11.702 -1.758 23.047 1.00 75.88 132 ASN A N 1
ATOM 1085 C CA . ASN A 1 132 ? -12.096 -1.511 21.663 1.00 75.88 132 ASN A CA 1
ATOM 1086 C C . ASN A 1 132 ? -13.592 -1.164 21.580 1.00 75.88 132 ASN A C 1
ATOM 1088 O O . ASN A 1 132 ? -14.426 -1.718 22.302 1.00 75.88 132 ASN A O 1
ATOM 1092 N N . THR A 1 133 ? -13.935 -0.235 20.693 1.00 82.31 133 THR A N 1
ATOM 1093 C CA . THR A 1 133 ? -15.324 0.086 20.340 1.00 82.31 133 THR A CA 1
ATOM 1094 C C . THR A 1 133 ? -15.939 -1.016 19.471 1.00 82.31 133 THR A C 1
ATOM 1096 O O . THR A 1 133 ? -15.220 -1.779 18.829 1.00 82.31 133 THR A O 1
ATOM 1099 N N . LYS A 1 134 ? -17.277 -1.073 19.384 1.00 83.50 134 LYS A N 1
ATOM 1100 C CA . LYS A 1 134 ? -17.979 -2.027 18.503 1.00 83.50 134 LYS A CA 1
ATOM 1101 C C . LYS A 1 134 ? -17.493 -1.935 17.049 1.00 83.50 134 LYS A C 1
ATOM 1103 O O . LYS A 1 134 ? -17.204 -2.954 16.443 1.00 83.50 134 LYS A O 1
ATOM 1108 N N . LYS A 1 135 ? -17.333 -0.713 16.529 1.00 81.19 135 LYS A N 1
ATOM 1109 C CA . LYS A 1 135 ? -16.847 -0.461 15.165 1.00 81.19 135 LYS A CA 1
ATOM 1110 C C . LYS A 1 135 ? -15.418 -0.975 14.950 1.00 81.19 135 LYS A C 1
ATOM 1112 O O . LYS A 1 135 ? -15.119 -1.520 13.900 1.00 81.19 135 LYS A O 1
ATOM 1117 N N . GLN A 1 136 ? -14.540 -0.820 15.941 1.00 78.62 136 GLN A N 1
ATOM 1118 C CA . GLN A 1 136 ? -13.171 -1.344 15.871 1.00 78.62 136 GLN A CA 1
ATOM 1119 C C . GLN A 1 136 ? -13.144 -2.873 15.859 1.00 78.62 136 GLN A C 1
ATOM 1121 O O . GLN A 1 136 ? -12.368 -3.451 15.110 1.00 78.62 136 GLN A O 1
ATOM 1126 N N . ILE A 1 137 ? -14.013 -3.523 16.638 1.00 82.12 137 ILE A N 1
ATOM 1127 C CA . ILE A 1 137 ? -14.166 -4.984 16.606 1.00 82.12 137 ILE A CA 1
ATOM 1128 C C . ILE A 1 137 ? -14.669 -5.430 15.229 1.00 82.12 137 ILE A C 1
ATOM 1130 O O . ILE A 1 137 ? -14.044 -6.285 14.617 1.00 82.12 137 ILE A O 1
ATOM 1134 N N . GLU A 1 138 ? -15.721 -4.792 14.704 1.00 83.88 138 GLU A N 1
ATOM 1135 C CA . GLU A 1 138 ? -16.254 -5.076 13.361 1.00 83.88 138 GLU A CA 1
ATOM 1136 C C . GLU A 1 138 ? -15.186 -4.883 12.265 1.00 83.88 138 GLU A C 1
ATOM 1138 O O . GLU A 1 138 ? -15.080 -5.694 11.349 1.00 83.88 138 GLU A O 1
ATOM 1143 N N . ASN A 1 139 ? -14.359 -3.836 12.368 1.00 82.44 139 ASN A N 1
ATOM 1144 C CA . ASN A 1 139 ? -13.235 -3.609 11.457 1.00 82.44 139 ASN A CA 1
ATOM 1145 C C . ASN A 1 139 ? -12.160 -4.691 11.599 1.00 82.44 139 ASN A C 1
ATOM 1147 O O . ASN A 1 139 ? -11.686 -5.205 10.589 1.00 82.44 139 ASN A O 1
ATOM 1151 N N . LYS A 1 140 ? -11.797 -5.063 12.831 1.00 83.00 140 LYS A N 1
ATOM 1152 C CA . LYS A 1 140 ? -10.816 -6.117 13.101 1.00 83.00 140 LYS A CA 1
ATOM 1153 C C . LYS A 1 140 ? -11.260 -7.440 12.483 1.00 83.00 140 LYS A C 1
ATOM 1155 O O . LYS A 1 140 ? -10.513 -8.035 11.716 1.00 83.00 140 LYS A O 1
ATOM 1160 N N . GLU A 1 141 ? -12.494 -7.852 12.768 1.00 85.50 141 GLU A N 1
ATOM 1161 C CA . GLU A 1 141 ? -13.112 -9.065 12.221 1.00 85.50 141 GLU A CA 1
ATOM 1162 C C . GLU A 1 141 ? -13.185 -9.045 10.691 1.00 85.50 141 GLU A C 1
ATOM 1164 O O . GLU A 1 141 ? -13.147 -10.096 10.058 1.00 85.50 141 GLU A O 1
ATOM 1169 N N . TYR A 1 142 ? -13.260 -7.855 10.091 1.00 86.88 142 TYR A N 1
ATOM 1170 C CA . TYR A 1 142 ? -13.294 -7.695 8.647 1.00 86.88 142 TYR A CA 1
ATOM 1171 C C . TYR A 1 142 ? -11.910 -7.740 7.982 1.00 86.88 142 TYR A C 1
ATOM 1173 O O . TYR A 1 142 ? -11.696 -8.499 7.039 1.00 86.88 142 TYR A O 1
ATOM 1181 N N . PHE A 1 143 ? -10.971 -6.905 8.432 1.00 84.56 143 PHE A N 1
ATOM 1182 C CA . PHE A 1 143 ? -9.704 -6.686 7.730 1.00 84.56 143 PHE A CA 1
ATOM 1183 C C . PHE A 1 143 ? -8.656 -7.758 8.018 1.00 84.56 143 PHE A C 1
ATOM 1185 O O . PHE A 1 143 ? -7.857 -8.074 7.137 1.00 84.56 143 PHE A O 1
ATOM 1192 N N . TYR A 1 144 ? -8.633 -8.297 9.239 1.00 84.12 144 TYR A N 1
ATOM 1193 C CA . TYR A 1 144 ? -7.560 -9.188 9.683 1.00 84.12 144 TYR A CA 1
ATOM 1194 C C . TYR A 1 144 ? -7.545 -10.501 8.877 1.00 84.12 144 TYR A C 1
ATOM 1196 O O . TYR A 1 144 ? -6.477 -10.848 8.371 1.00 84.12 144 TYR A O 1
ATOM 1204 N N . PRO A 1 145 ? -8.690 -11.171 8.624 1.00 84.75 145 PRO A N 1
ATOM 1205 C CA . PRO A 1 145 ? -8.728 -12.325 7.723 1.00 84.75 145 PRO A CA 1
ATOM 1206 C C . PRO A 1 145 ? -8.212 -12.015 6.311 1.00 84.75 145 PRO A C 1
ATOM 1208 O O . PRO A 1 145 ? -7.420 -12.777 5.767 1.00 84.75 145 PRO A O 1
ATOM 1211 N N . ILE A 1 146 ? -8.569 -10.858 5.737 1.00 83.88 146 ILE A N 1
ATOM 1212 C CA . ILE A 1 146 ? -8.139 -10.484 4.377 1.00 83.88 146 ILE A CA 1
ATOM 1213 C C . ILE A 1 146 ? -6.618 -10.288 4.305 1.00 83.88 146 ILE A C 1
ATOM 1215 O O . ILE A 1 146 ? -5.990 -10.690 3.325 1.00 83.88 146 ILE A O 1
ATOM 1219 N N . LEU A 1 147 ? -6.009 -9.682 5.330 1.00 80.81 147 LEU A N 1
ATOM 1220 C CA . LEU A 1 147 ? -4.552 -9.538 5.395 1.00 80.81 147 LEU A CA 1
ATOM 1221 C C . LEU A 1 147 ? -3.846 -10.897 5.488 1.00 80.81 147 LEU A C 1
ATOM 1223 O O . LEU A 1 147 ? -2.805 -11.077 4.855 1.00 80.81 147 LEU A O 1
ATOM 1227 N N . ILE A 1 148 ? -4.412 -11.849 6.237 1.00 80.38 148 ILE A N 1
ATOM 1228 C CA . ILE A 1 148 ? -3.870 -13.209 6.355 1.00 80.38 148 ILE A CA 1
ATOM 1229 C C . ILE A 1 148 ? -4.008 -13.971 5.030 1.00 80.38 148 ILE A C 1
ATOM 1231 O O . ILE A 1 148 ? -3.027 -14.536 4.545 1.00 80.38 148 ILE A O 1
ATOM 1235 N N . ASP A 1 149 ? -5.185 -13.940 4.400 1.00 81.88 149 ASP A N 1
ATOM 1236 C CA . ASP A 1 149 ? -5.411 -14.551 3.081 1.00 81.88 149 ASP A CA 1
ATOM 1237 C C . ASP A 1 149 ? -4.426 -13.999 2.044 1.00 81.88 149 ASP A C 1
ATOM 1239 O O . ASP A 1 149 ? -3.859 -14.735 1.231 1.00 81.88 149 ASP A O 1
ATOM 1243 N N . PHE A 1 150 ? -4.187 -12.689 2.093 1.00 78.56 150 PHE A N 1
ATOM 1244 C CA . PHE A 1 150 ? -3.247 -12.036 1.202 1.00 78.56 150 PHE A CA 1
ATOM 1245 C C . PHE A 1 150 ? -1.798 -12.456 1.454 1.00 78.56 150 PHE A C 1
ATOM 1247 O O . PHE A 1 150 ? -1.074 -12.727 0.498 1.00 78.56 150 PHE A O 1
ATOM 1254 N N . TYR A 1 151 ? -1.379 -12.565 2.715 1.00 82.25 151 TYR A N 1
ATOM 1255 C CA . TYR A 1 151 ? -0.066 -13.100 3.075 1.00 82.25 151 TYR A CA 1
ATOM 1256 C C . TYR A 1 151 ? 0.155 -14.499 2.477 1.00 82.25 151 TYR A C 1
ATOM 1258 O O . TYR A 1 151 ? 1.161 -14.728 1.801 1.00 82.25 151 TYR A O 1
ATOM 1266 N N . PHE A 1 152 ? -0.814 -15.410 2.622 1.00 78.94 152 PHE A N 1
ATOM 1267 C CA . PHE A 1 152 ? -0.720 -16.747 2.025 1.00 78.94 152 PHE A CA 1
ATOM 1268 C C . PHE A 1 152 ? -0.710 -16.716 0.491 1.00 78.94 152 PHE A C 1
ATOM 1270 O O . PHE A 1 152 ? -0.015 -17.516 -0.142 1.00 78.94 152 PHE A O 1
ATOM 1277 N N . ALA A 1 153 ? -1.422 -15.772 -0.132 1.00 77.69 153 ALA A N 1
ATOM 1278 C CA . ALA A 1 153 ? -1.337 -15.567 -1.575 1.00 77.69 153 ALA A CA 1
ATOM 1279 C C . ALA A 1 153 ? 0.080 -15.144 -2.011 1.00 77.69 153 ALA A C 1
ATOM 1281 O O . ALA A 1 153 ? 0.594 -15.682 -2.995 1.00 77.69 153 ALA A O 1
ATOM 1282 N N . LEU A 1 154 ? 0.737 -14.245 -1.268 1.00 78.25 154 LEU A N 1
ATOM 1283 C CA . LEU A 1 154 ? 2.129 -13.851 -1.526 1.00 78.25 154 LEU A CA 1
ATOM 1284 C C . LEU A 1 154 ? 3.100 -15.021 -1.350 1.00 78.25 154 LEU A C 1
ATOM 1286 O O . LEU A 1 154 ? 3.951 -15.224 -2.215 1.00 78.25 154 LEU A O 1
ATOM 1290 N N . GLN A 1 155 ? 2.931 -15.830 -0.300 1.00 78.50 155 GLN A N 1
ATOM 1291 C CA . GLN A 1 155 ? 3.725 -17.047 -0.105 1.00 78.50 155 GLN A CA 1
ATOM 1292 C C . GLN A 1 155 ? 3.555 -18.035 -1.265 1.00 78.50 155 GLN A C 1
ATOM 1294 O O . GLN A 1 155 ? 4.528 -18.618 -1.739 1.00 78.50 155 GLN A O 1
ATOM 1299 N N . SER A 1 156 ? 2.328 -18.204 -1.771 1.00 76.75 156 SER A N 1
ATOM 1300 C CA . SER A 1 156 ? 2.076 -19.060 -2.934 1.00 76.75 156 SER A CA 1
ATOM 1301 C C . SER A 1 156 ? 2.767 -18.535 -4.199 1.00 76.75 156 SER A C 1
ATOM 1303 O O . SER A 1 156 ? 3.266 -19.332 -4.994 1.00 76.75 156 SER A O 1
ATOM 1305 N N . ILE A 1 157 ? 2.823 -17.210 -4.389 1.00 75.38 157 ILE A N 1
ATOM 1306 C CA . ILE A 1 157 ? 3.561 -16.581 -5.497 1.00 75.38 157 ILE A CA 1
ATOM 1307 C C . ILE A 1 157 ? 5.070 -16.813 -5.343 1.00 75.38 157 ILE A C 1
ATOM 1309 O O . ILE A 1 157 ? 5.704 -17.200 -6.324 1.00 75.38 157 ILE A O 1
ATOM 1313 N N . ASP A 1 158 ? 5.627 -16.629 -4.138 1.00 79.19 158 ASP A N 1
ATOM 1314 C CA . ASP A 1 158 ? 7.046 -16.890 -3.834 1.00 79.19 158 ASP A CA 1
ATOM 1315 C C . ASP A 1 158 ? 7.396 -18.340 -4.180 1.00 79.19 158 ASP A C 1
ATOM 1317 O O . ASP A 1 158 ? 8.296 -18.588 -4.982 1.00 79.19 158 ASP A O 1
ATOM 1321 N N . HIS A 1 159 ? 6.590 -19.288 -3.693 1.00 75.69 159 HIS A N 1
ATOM 1322 C CA . HIS A 1 159 ? 6.797 -20.713 -3.919 1.00 75.69 159 HIS A CA 1
ATOM 1323 C C . HIS A 1 159 ? 6.720 -21.100 -5.399 1.00 75.69 159 HIS A C 1
ATOM 1325 O O . HIS A 1 159 ? 7.614 -21.771 -5.908 1.00 75.69 159 HIS A O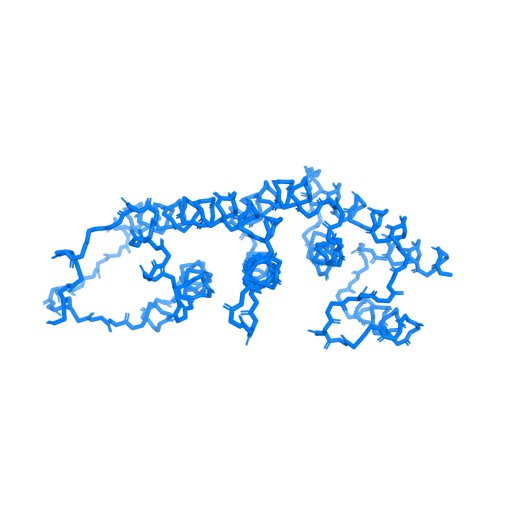 1
ATOM 1331 N N . LYS A 1 160 ? 5.691 -20.638 -6.124 1.00 70.25 160 LYS A N 1
ATOM 1332 C CA . LYS A 1 160 ? 5.559 -20.905 -7.567 1.00 70.25 160 LYS A CA 1
ATOM 1333 C C . LYS A 1 160 ? 6.718 -20.316 -8.363 1.00 70.25 160 LYS A C 1
ATOM 1335 O O . LYS A 1 160 ? 7.163 -20.930 -9.330 1.00 70.25 160 LYS A O 1
ATOM 1340 N N . TYR A 1 161 ? 7.196 -19.131 -7.981 1.00 71.00 161 TYR A N 1
ATOM 1341 C CA . TYR A 1 161 ? 8.350 -18.518 -8.626 1.00 71.00 161 TYR A CA 1
ATOM 1342 C C . TYR A 1 161 ? 9.628 -19.309 -8.336 1.00 71.00 161 TYR A C 1
ATOM 1344 O O . TYR A 1 161 ? 10.399 -19.552 -9.261 1.00 71.00 161 TYR A O 1
ATOM 1352 N N . GLU A 1 162 ? 9.853 -19.751 -7.098 1.00 71.56 162 GLU A N 1
ATOM 1353 C CA . GLU A 1 162 ? 10.971 -20.643 -6.779 1.00 71.56 162 GLU A CA 1
ATOM 1354 C C . GLU A 1 162 ? 10.899 -21.940 -7.588 1.00 71.56 162 GLU A C 1
ATOM 1356 O O . GLU A 1 162 ? 11.881 -22.307 -8.225 1.00 71.56 162 GLU A O 1
ATOM 1361 N N . GLU A 1 163 ? 9.745 -22.612 -7.622 1.00 68.69 163 GLU A N 1
ATOM 1362 C CA . GLU A 1 163 ? 9.554 -23.864 -8.362 1.00 68.69 163 GLU A CA 1
ATOM 1363 C C . GLU A 1 163 ? 9.786 -23.714 -9.866 1.00 68.69 163 GLU A C 1
ATOM 1365 O O . GLU A 1 163 ? 10.513 -24.518 -10.446 1.00 68.69 163 GLU A O 1
ATOM 1370 N N . ALA A 1 164 ? 9.252 -22.659 -10.486 1.00 62.28 164 ALA A N 1
ATOM 1371 C CA . ALA A 1 164 ? 9.472 -22.371 -11.904 1.00 62.28 164 ALA A CA 1
ATOM 1372 C C . ALA A 1 164 ? 10.943 -22.056 -12.236 1.00 62.28 164 ALA A C 1
ATOM 1374 O O . ALA A 1 164 ? 11.361 -22.193 -13.383 1.00 62.28 164 ALA A O 1
ATOM 1375 N N . ASN A 1 165 ? 11.733 -21.642 -11.241 1.00 60.75 165 ASN A N 1
ATOM 1376 C CA . ASN A 1 165 ? 13.151 -21.331 -11.399 1.00 60.75 165 ASN A CA 1
ATOM 1377 C C . ASN A 1 165 ? 14.086 -22.427 -10.849 1.00 60.75 165 ASN A C 1
ATOM 1379 O O . ASN A 1 165 ? 15.298 -22.315 -11.031 1.00 60.75 165 ASN A O 1
ATOM 1383 N N . LYS A 1 166 ? 13.561 -23.512 -10.253 1.00 54.97 166 LYS A N 1
ATOM 1384 C CA . LYS A 1 166 ? 14.353 -24.672 -9.790 1.00 54.97 166 LYS A CA 1
ATOM 1385 C C . LYS A 1 166 ? 15.060 -25.412 -10.930 1.00 54.97 166 LYS A C 1
ATOM 1387 O O . LYS A 1 166 ? 16.099 -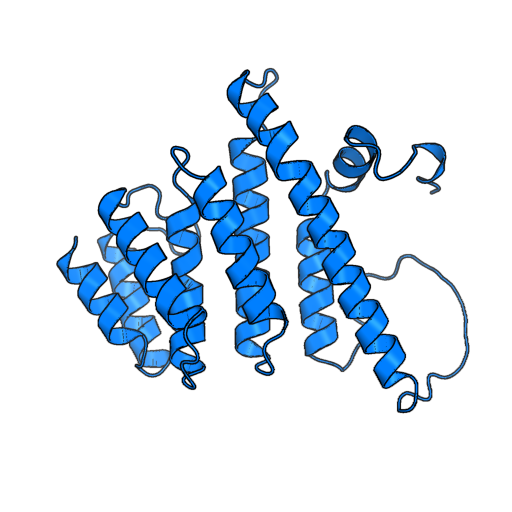26.009 -10.684 1.00 54.97 166 LYS A O 1
ATOM 1392 N N . GLU A 1 167 ? 14.577 -25.325 -12.171 1.00 43.91 167 GLU A N 1
ATOM 1393 C CA . GLU A 1 167 ? 15.291 -25.875 -13.341 1.00 43.91 167 GLU A CA 1
ATOM 1394 C C . GLU A 1 167 ? 16.545 -25.062 -13.730 1.00 43.91 167 GLU A C 1
ATOM 1396 O O . GLU A 1 167 ? 17.404 -25.573 -14.440 1.00 43.91 167 GLU A O 1
ATOM 1401 N N . ASN A 1 168 ? 16.695 -23.826 -13.232 1.00 41.44 168 ASN A N 1
ATOM 1402 C CA . ASN A 1 168 ? 17.846 -22.946 -13.496 1.00 41.44 168 ASN A CA 1
ATOM 1403 C C . ASN A 1 168 ? 18.687 -22.637 -12.246 1.00 41.44 168 ASN A C 1
ATOM 1405 O O . ASN A 1 168 ? 19.631 -21.847 -12.308 1.00 41.44 168 ASN A O 1
ATOM 1409 N N . LEU A 1 169 ? 18.343 -23.233 -11.107 1.00 40.78 169 LEU A N 1
ATOM 1410 C CA . LEU A 1 169 ? 19.014 -23.021 -9.835 1.00 40.78 169 LEU A CA 1
ATOM 1411 C C . LEU A 1 169 ? 19.533 -24.372 -9.336 1.00 40.78 169 LEU A C 1
ATOM 1413 O O . LEU A 1 169 ? 18.875 -25.051 -8.552 1.00 40.78 169 LEU A O 1
ATOM 1417 N N . GLU A 1 170 ? 20.732 -24.757 -9.785 1.00 37.09 170 GLU A N 1
ATOM 1418 C CA . GLU A 1 170 ? 21.551 -25.740 -9.068 1.00 37.09 170 GLU A CA 1
ATOM 1419 C C . GLU A 1 170 ? 21.854 -25.174 -7.670 1.00 37.09 170 GLU A C 1
ATOM 1421 O O . GLU A 1 170 ? 22.858 -24.496 -7.451 1.00 37.09 170 GLU A O 1
ATOM 1426 N N . TYR A 1 171 ? 20.955 -25.398 -6.712 1.00 38.12 171 TYR A N 1
ATOM 1427 C CA . TYR A 1 171 ? 21.245 -25.175 -5.303 1.00 38.12 171 TYR A CA 1
ATOM 1428 C C . TYR A 1 171 ? 21.854 -26.447 -4.728 1.00 38.12 171 TYR A C 1
ATOM 1430 O O . TYR A 1 171 ? 21.191 -27.473 -4.576 1.00 38.12 171 TYR A O 1
ATOM 1438 N N . SER A 1 172 ? 23.144 -26.344 -4.418 1.00 34.84 172 SER A N 1
ATOM 1439 C CA . SER A 1 172 ? 23.904 -27.302 -3.628 1.00 34.84 172 SER A CA 1
ATOM 1440 C C . SER A 1 172 ? 23.229 -27.558 -2.276 1.00 34.84 172 SER A C 1
ATOM 1442 O O . SER A 1 172 ? 23.015 -26.623 -1.507 1.00 34.84 172 SER A O 1
ATOM 1444 N N . ASP A 1 173 ? 22.929 -28.828 -2.030 1.00 39.97 173 ASP A N 1
ATOM 1445 C CA . ASP A 1 173 ? 22.771 -29.535 -0.757 1.00 39.97 173 ASP A CA 1
ATOM 1446 C C . ASP A 1 173 ? 22.317 -28.763 0.500 1.00 39.97 173 ASP A C 1
ATOM 1448 O O . ASP A 1 173 ? 23.075 -28.080 1.185 1.00 39.97 173 ASP A O 1
ATOM 1452 N N . LEU A 1 174 ? 21.051 -29.026 0.845 1.00 41.22 174 LEU A N 1
ATOM 1453 C CA . LEU A 1 174 ? 20.521 -29.373 2.172 1.00 41.22 174 LEU A CA 1
ATOM 1454 C C . LEU A 1 174 ? 21.448 -29.129 3.379 1.00 41.22 174 LEU A C 1
ATOM 1456 O O . LEU A 1 174 ? 22.393 -29.877 3.600 1.00 41.22 174 LEU A O 1
ATOM 1460 N N . THR A 1 175 ? 21.043 -28.245 4.295 1.00 33.06 175 THR A N 1
ATOM 1461 C CA . THR A 1 175 ? 20.825 -28.605 5.712 1.00 33.06 175 THR A CA 1
ATOM 1462 C C . THR A 1 175 ? 20.236 -27.436 6.516 1.00 33.06 175 THR A C 1
ATOM 1464 O O . THR A 1 175 ? 20.746 -26.327 6.477 1.00 33.06 175 THR A O 1
ATOM 1467 N N . LYS A 1 176 ? 19.209 -27.765 7.318 1.00 32.38 176 LYS A N 1
ATOM 1468 C CA . LYS A 1 176 ? 18.565 -26.990 8.402 1.00 32.38 176 LYS A CA 1
ATOM 1469 C C . LYS A 1 176 ? 17.514 -25.943 8.004 1.00 32.38 176 LYS A C 1
ATOM 1471 O O . LYS A 1 176 ? 17.813 -24.835 7.588 1.00 32.38 176 LYS A O 1
ATOM 1476 N N . LYS A 1 177 ? 16.252 -26.296 8.282 1.00 33.59 177 LYS A N 1
ATOM 1477 C CA . LYS A 1 177 ? 15.167 -25.347 8.565 1.00 33.59 177 LYS A CA 1
ATOM 1478 C C . LYS A 1 177 ? 15.446 -24.677 9.919 1.00 33.59 177 LYS A C 1
ATOM 1480 O O . LYS A 1 177 ? 14.867 -25.061 10.928 1.00 33.59 177 LYS A O 1
ATOM 1485 N N . GLU A 1 178 ? 16.393 -23.750 9.957 1.00 28.62 178 GLU A N 1
ATOM 1486 C CA . GLU A 1 178 ? 16.423 -22.713 10.991 1.00 28.62 178 GLU A CA 1
ATOM 1487 C C . GLU A 1 178 ? 15.585 -21.537 10.471 1.00 28.62 178 GLU A C 1
ATOM 1489 O O . GLU A 1 178 ? 15.512 -21.317 9.261 1.00 28.62 178 GLU A O 1
ATOM 1494 N N . PHE A 1 179 ? 14.894 -20.821 11.361 1.00 31.55 179 PHE A N 1
ATOM 1495 C CA . PHE A 1 179 ? 14.117 -19.627 11.018 1.00 31.55 179 PHE A CA 1
ATOM 1496 C C . PHE A 1 179 ? 15.099 -18.529 10.571 1.00 31.55 179 PHE A C 1
ATOM 1498 O O . PHE A 1 179 ? 15.571 -17.721 11.370 1.00 31.55 179 PHE A O 1
ATOM 1505 N N . MET A 1 180 ? 15.504 -18.571 9.302 1.00 29.20 180 MET A N 1
ATOM 1506 C CA . MET A 1 180 ? 16.413 -17.600 8.703 1.00 29.20 180 MET A CA 1
ATOM 1507 C C . MET A 1 180 ? 15.579 -16.423 8.182 1.00 29.20 180 MET A C 1
ATOM 1509 O O . MET A 1 180 ? 14.605 -16.653 7.464 1.00 29.20 180 MET A O 1
ATOM 1513 N N . PRO A 1 181 ? 15.912 -15.166 8.531 1.00 37.12 181 PRO A N 1
ATOM 1514 C CA . PRO A 1 181 ? 15.178 -14.002 8.042 1.00 37.12 181 PRO A CA 1
ATOM 1515 C C . PRO A 1 181 ? 15.203 -13.973 6.506 1.00 37.12 181 PRO A C 1
ATOM 1517 O O . PRO A 1 181 ? 16.269 -13.915 5.888 1.00 37.12 181 PRO A O 1
ATOM 1520 N N . TYR A 1 182 ? 14.009 -14.037 5.909 1.00 44.62 182 TYR A N 1
ATOM 1521 C CA . TYR A 1 182 ? 13.746 -14.325 4.493 1.00 44.62 182 TYR A CA 1
ATOM 1522 C C . TYR A 1 182 ? 14.508 -13.433 3.486 1.00 44.62 182 TYR A C 1
ATOM 1524 O O . TYR A 1 182 ? 14.708 -13.825 2.331 1.00 44.62 182 TYR A O 1
ATOM 1532 N N . SER A 1 183 ? 14.932 -12.231 3.880 1.00 48.12 183 SER A N 1
ATOM 1533 C CA . SER A 1 183 ? 15.453 -11.190 2.979 1.00 48.12 183 SER A CA 1
ATOM 1534 C C . SER A 1 183 ? 16.946 -11.252 2.597 1.00 48.12 183 SER A C 1
ATOM 1536 O O . SER A 1 183 ? 17.366 -10.470 1.727 1.00 48.12 183 SER A O 1
ATOM 1538 N N . TRP A 1 184 ? 17.765 -12.131 3.194 1.00 43.56 184 TRP A N 1
ATOM 1539 C CA . TRP A 1 184 ? 19.234 -12.047 3.055 1.00 43.56 184 TRP A CA 1
ATOM 1540 C C . TRP A 1 184 ? 19.870 -12.967 1.996 1.00 43.56 184 TRP A C 1
ATOM 1542 O O . TRP A 1 184 ? 20.887 -12.572 1.422 1.00 43.56 184 TRP A O 1
ATOM 1552 N N . ASP A 1 185 ? 19.252 -14.098 1.639 1.00 49.53 185 ASP A N 1
ATOM 1553 C CA . ASP A 1 185 ? 19.937 -15.154 0.861 1.00 49.53 185 ASP A CA 1
ATOM 1554 C C . ASP A 1 185 ? 19.644 -15.189 -0.650 1.00 49.53 185 ASP A C 1
ATOM 1556 O O . ASP A 1 185 ? 20.264 -15.959 -1.387 1.00 49.53 185 ASP A O 1
ATOM 1560 N N . THR A 1 186 ? 18.750 -14.337 -1.166 1.00 57.94 186 THR A N 1
ATOM 1561 C CA . THR A 1 186 ? 18.454 -14.304 -2.610 1.00 57.94 186 THR A CA 1
ATOM 1562 C C . THR A 1 186 ? 19.132 -13.140 -3.335 1.00 57.94 186 THR A C 1
ATOM 1564 O O . THR A 1 186 ? 19.015 -11.970 -2.958 1.00 57.94 186 THR A O 1
ATOM 1567 N N . LYS A 1 187 ? 19.838 -13.460 -4.431 1.00 57.47 187 LYS A N 1
ATOM 1568 C CA . LYS A 1 187 ? 20.344 -12.465 -5.396 1.00 57.47 187 LYS A CA 1
ATOM 1569 C C . LYS A 1 187 ? 19.230 -11.942 -6.315 1.00 57.47 187 LYS A C 1
ATOM 1571 O O . LYS A 1 187 ? 19.431 -10.924 -6.983 1.00 57.47 187 LYS A O 1
ATOM 1576 N N . ASP A 1 188 ? 18.072 -12.607 -6.343 1.00 68.81 188 ASP A N 1
ATOM 1577 C CA . ASP A 1 188 ? 16.918 -12.190 -7.133 1.00 68.81 188 ASP A CA 1
ATOM 1578 C C . ASP A 1 188 ? 16.211 -11.006 -6.451 1.00 68.81 188 ASP A C 1
ATOM 1580 O O . ASP A 1 188 ? 15.679 -11.092 -5.341 1.00 68.81 188 ASP A O 1
ATOM 1584 N N . LYS A 1 189 ? 16.213 -9.861 -7.140 1.00 68.56 189 LYS A N 1
ATOM 1585 C CA . LYS A 1 189 ? 15.632 -8.609 -6.638 1.00 68.56 189 LYS A CA 1
ATOM 1586 C C . LYS A 1 189 ? 14.114 -8.692 -6.451 1.00 68.56 189 LYS A C 1
ATOM 1588 O O . LYS A 1 189 ? 13.591 -7.941 -5.633 1.00 68.56 189 LYS A O 1
ATOM 1593 N N . TYR A 1 190 ? 13.419 -9.548 -7.199 1.00 68.94 190 TYR A N 1
ATOM 1594 C CA . TYR A 1 190 ? 11.981 -9.751 -7.059 1.00 68.94 190 TYR A CA 1
ATOM 1595 C C . TYR A 1 190 ? 11.646 -10.551 -5.810 1.00 68.94 190 TYR A C 1
ATOM 1597 O O . TYR A 1 190 ? 10.866 -10.064 -4.996 1.00 68.94 190 TYR A O 1
ATOM 1605 N N . LEU A 1 191 ? 12.271 -11.718 -5.629 1.00 71.31 191 LEU A N 1
ATOM 1606 C CA . LEU A 1 191 ? 12.062 -12.544 -4.436 1.00 71.31 191 LEU A CA 1
ATOM 1607 C C . LEU A 1 191 ? 12.419 -11.768 -3.169 1.00 71.31 191 LEU A C 1
ATOM 1609 O O . LEU A 1 191 ? 11.668 -11.778 -2.199 1.00 71.31 191 LEU A O 1
ATOM 1613 N N . LYS A 1 192 ? 13.511 -10.993 -3.205 1.00 74.00 192 LYS A N 1
ATOM 1614 C CA . LYS A 1 192 ? 13.886 -10.115 -2.092 1.00 74.00 192 LYS A CA 1
ATOM 1615 C C . LYS A 1 192 ? 12.799 -9.093 -1.751 1.00 74.00 192 LYS A C 1
ATOM 1617 O O . LYS A 1 192 ? 12.549 -8.829 -0.580 1.00 74.00 192 LYS A O 1
ATOM 1622 N N . ALA A 1 193 ? 12.182 -8.497 -2.767 1.00 69.00 193 ALA A N 1
ATOM 1623 C CA . ALA A 1 193 ? 11.104 -7.538 -2.583 1.00 69.00 193 ALA A CA 1
ATOM 1624 C C . ALA A 1 193 ? 9.851 -8.239 -2.022 1.00 69.00 193 ALA A C 1
ATOM 1626 O O . ALA A 1 193 ? 9.335 -7.828 -0.985 1.00 69.00 193 ALA A O 1
ATOM 1627 N N . LEU A 1 194 ? 9.406 -9.330 -2.652 1.00 72.06 194 LEU A N 1
ATOM 1628 C CA . LEU A 1 194 ? 8.234 -10.104 -2.233 1.00 72.06 194 LEU A CA 1
ATOM 1629 C C . LEU A 1 194 ? 8.339 -10.551 -0.768 1.00 72.06 194 LEU A C 1
ATOM 1631 O O . LEU A 1 194 ? 7.430 -10.302 0.022 1.00 72.06 194 LEU A O 1
ATOM 1635 N N . ARG A 1 195 ? 9.490 -11.112 -0.391 1.00 77.31 195 ARG A N 1
ATOM 1636 C CA . ARG A 1 195 ? 9.794 -11.544 0.979 1.00 77.31 195 ARG A CA 1
ATOM 1637 C C . ARG A 1 195 ? 9.804 -10.406 1.975 1.00 77.31 195 ARG A C 1
ATOM 1639 O O . ARG A 1 195 ? 9.211 -10.538 3.035 1.00 77.31 195 ARG A O 1
ATOM 1646 N N . ARG A 1 196 ? 10.378 -9.258 1.611 1.00 73.50 196 ARG A N 1
ATOM 1647 C CA . ARG A 1 196 ? 10.287 -8.054 2.440 1.00 73.50 196 ARG A CA 1
ATOM 1648 C C . ARG A 1 196 ? 8.833 -7.623 2.661 1.00 73.50 196 ARG A C 1
ATOM 1650 O O . ARG A 1 196 ? 8.492 -7.196 3.752 1.00 73.50 196 ARG A O 1
ATOM 1657 N N . GLY A 1 197 ? 7.971 -7.735 1.650 1.00 71.06 197 GLY A N 1
ATOM 1658 C CA . GLY A 1 197 ? 6.541 -7.452 1.804 1.00 71.06 197 GLY A CA 1
ATOM 1659 C C . GLY A 1 197 ? 5.830 -8.405 2.765 1.00 71.06 197 GLY A C 1
ATOM 1660 O O . GLY A 1 197 ? 4.968 -7.965 3.518 1.00 71.06 197 GLY A O 1
ATOM 1661 N N . MET A 1 198 ? 6.219 -9.682 2.774 1.00 78.38 198 MET A N 1
ATOM 1662 C CA . MET A 1 198 ? 5.729 -10.662 3.748 1.00 78.38 198 MET A CA 1
ATOM 1663 C C . MET A 1 198 ? 6.241 -10.358 5.165 1.00 78.38 198 MET A C 1
ATOM 1665 O O . MET A 1 198 ? 5.434 -10.312 6.087 1.00 78.38 198 MET A O 1
ATOM 1669 N N . GLU A 1 199 ? 7.529 -10.033 5.329 1.00 76.44 199 GLU A N 1
ATOM 1670 C CA . GLU A 1 199 ? 8.119 -9.614 6.618 1.00 76.44 199 GLU A CA 1
ATOM 1671 C C . GLU A 1 199 ? 7.391 -8.388 7.217 1.00 76.44 199 GLU A C 1
ATOM 1673 O O . GLU A 1 199 ? 7.203 -8.289 8.426 1.00 76.44 199 GLU A O 1
ATOM 1678 N N . GLU A 1 200 ? 6.944 -7.448 6.378 1.00 72.06 200 GLU A N 1
ATOM 1679 C CA . GLU A 1 200 ? 6.195 -6.258 6.814 1.00 72.06 200 GLU A CA 1
ATOM 1680 C C . GLU A 1 200 ? 4.758 -6.586 7.276 1.00 72.06 200 GLU A C 1
ATOM 1682 O O . GLU A 1 200 ? 4.176 -5.838 8.066 1.00 72.06 200 GLU A O 1
ATOM 1687 N N . LEU A 1 201 ? 4.180 -7.701 6.809 1.00 72.62 201 LEU A N 1
ATOM 1688 C CA . LEU A 1 201 ? 2.895 -8.222 7.293 1.00 72.62 201 LEU A CA 1
ATOM 1689 C C . LEU A 1 201 ? 3.052 -9.009 8.599 1.00 72.62 201 LEU A C 1
ATOM 1691 O O . LEU A 1 201 ? 2.207 -8.884 9.483 1.00 72.62 201 LEU A O 1
ATOM 1695 N N . GLU A 1 202 ? 4.151 -9.749 8.745 1.00 72.19 202 GLU A N 1
ATOM 1696 C CA . GLU A 1 202 ? 4.498 -10.594 9.899 1.00 72.19 202 GLU A CA 1
ATOM 1697 C C . GLU A 1 202 ? 4.806 -9.830 11.200 1.00 72.19 202 GLU A C 1
ATOM 1699 O O . GLU A 1 202 ? 5.329 -10.419 12.143 1.00 72.19 202 GLU A O 1
ATOM 1704 N N . GLY A 1 203 ? 4.494 -8.531 11.291 1.00 66.12 203 GLY A N 1
ATOM 1705 C CA . GLY A 1 203 ? 4.731 -7.714 12.486 1.00 66.12 203 GLY A CA 1
ATOM 1706 C C . GLY A 1 203 ? 4.299 -8.394 13.804 1.00 66.12 203 GLY A C 1
ATOM 1707 O O . GLY A 1 203 ? 3.543 -9.360 13.797 1.00 66.12 203 GLY A O 1
ATOM 1708 N N . PRO A 1 204 ? 4.696 -7.873 14.979 1.00 61.84 204 PRO A N 1
ATOM 1709 C CA . PRO A 1 204 ? 4.735 -8.594 16.269 1.00 61.84 204 PRO A CA 1
ATOM 1710 C C . PRO A 1 204 ? 3.407 -9.176 16.807 1.00 61.84 204 PRO A C 1
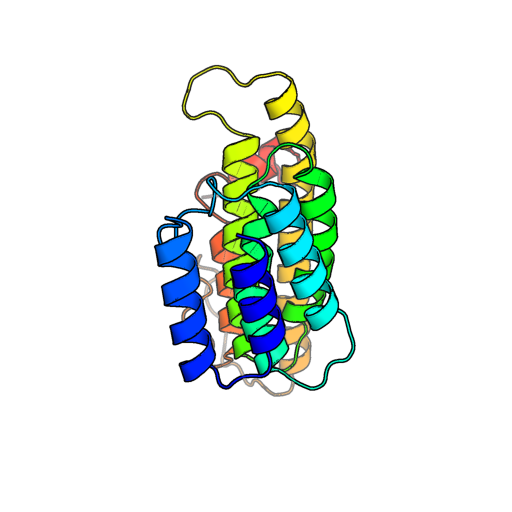ATOM 1712 O O . PRO A 1 204 ? 3.373 -9.761 17.890 1.00 61.84 204 PRO A O 1
ATOM 1715 N N . HIS A 1 205 ? 2.294 -8.996 16.100 1.00 69.56 205 HIS A N 1
ATOM 1716 C CA . HIS A 1 205 ? 0.970 -9.509 16.444 1.00 69.56 205 HIS A CA 1
ATOM 1717 C C . HIS A 1 205 ? 0.367 -10.426 15.367 1.00 69.56 205 HIS A C 1
ATOM 1719 O O . HIS A 1 205 ? -0.748 -10.910 15.558 1.00 69.56 205 HIS A O 1
ATOM 1725 N N . PHE A 1 206 ? 1.080 -10.690 14.267 1.00 75.50 206 PHE A N 1
ATOM 1726 C CA . PHE A 1 206 ? 0.572 -11.451 13.125 1.00 75.50 206 PHE A CA 1
ATOM 1727 C C . PHE A 1 206 ? 0.259 -12.907 13.491 1.00 75.50 206 PHE A C 1
ATOM 1729 O O . PHE A 1 206 ? -0.828 -13.396 13.202 1.00 75.50 206 PHE A O 1
ATOM 1736 N N . GLU A 1 207 ? 1.140 -13.573 14.239 1.00 75.00 207 GLU A N 1
ATOM 1737 C CA . GLU A 1 207 ? 0.904 -14.938 14.736 1.00 75.00 207 GLU A CA 1
ATOM 1738 C C . GLU A 1 207 ? -0.326 -15.023 15.646 1.00 75.00 207 GLU A C 1
ATOM 1740 O O . GLU A 1 207 ? -1.173 -15.903 15.495 1.00 75.00 207 GLU A O 1
ATOM 1745 N N . LYS A 1 208 ? -0.472 -14.059 16.562 1.00 76.50 208 LYS A N 1
ATOM 1746 C CA . LYS A 1 208 ? -1.638 -13.971 17.449 1.00 76.50 208 LYS A CA 1
ATOM 1747 C C . LYS A 1 208 ? -2.927 -13.750 16.659 1.00 76.50 208 LYS A C 1
ATOM 1749 O O . LYS A 1 208 ? -3.961 -14.305 17.015 1.00 76.50 208 LYS A O 1
ATOM 1754 N N . MET A 1 209 ? -2.861 -12.958 15.593 1.00 78.81 209 MET A N 1
ATOM 1755 C CA . MET A 1 209 ? -3.972 -12.760 14.672 1.00 78.81 209 MET A CA 1
ATOM 1756 C C . MET A 1 209 ? -4.316 -14.064 13.932 1.00 78.81 209 MET A C 1
ATOM 1758 O O . MET A 1 209 ? -5.483 -14.445 13.909 1.00 78.81 209 MET A O 1
ATOM 1762 N N . MET A 1 210 ? -3.333 -14.797 13.401 1.00 81.38 210 MET A N 1
ATOM 1763 C CA . MET A 1 210 ? -3.580 -16.088 12.741 1.00 81.38 210 MET A CA 1
ATOM 1764 C C . MET A 1 210 ? -4.227 -17.115 13.681 1.00 81.38 210 MET A C 1
ATOM 1766 O O . MET A 1 210 ? -5.133 -17.833 13.257 1.00 81.38 210 MET A O 1
ATOM 1770 N N . LEU A 1 211 ? -3.815 -17.154 14.953 1.00 80.06 211 LEU A N 1
ATOM 1771 C CA . LEU A 1 211 ? -4.467 -17.971 15.982 1.00 80.06 211 LEU A CA 1
ATOM 1772 C C . LEU A 1 211 ? -5.914 -17.539 16.240 1.00 80.06 211 LEU A C 1
ATOM 1774 O O . LEU A 1 211 ? -6.817 -18.372 16.241 1.00 80.06 211 LEU A O 1
ATOM 1778 N N . GLU A 1 212 ? -6.135 -16.241 16.474 1.00 83.94 212 GLU A N 1
ATOM 1779 C CA . GLU A 1 212 ? -7.449 -15.684 16.822 1.00 83.94 212 GLU A CA 1
ATOM 1780 C C . GLU A 1 212 ? -8.500 -15.980 15.745 1.00 83.94 212 GLU A C 1
ATOM 1782 O O . GLU A 1 212 ? -9.648 -16.281 16.070 1.00 83.94 212 GLU A O 1
ATOM 1787 N N . PHE A 1 213 ? -8.091 -15.951 14.475 1.00 83.38 213 PHE A N 1
ATOM 1788 C CA . PHE A 1 213 ? -8.959 -16.231 13.331 1.00 83.38 213 PHE A CA 1
ATOM 1789 C C . PHE A 1 213 ? -8.886 -17.685 12.831 1.00 83.38 213 PHE A C 1
ATOM 1791 O O . PHE A 1 213 ? -9.506 -18.014 11.823 1.00 83.38 213 PHE A O 1
ATOM 1798 N N . GLY A 1 214 ? -8.175 -18.573 13.536 1.00 81.31 214 GLY A N 1
ATOM 1799 C CA . GLY A 1 214 ? -8.180 -20.018 13.278 1.00 81.31 214 GLY A CA 1
ATOM 1800 C C . GLY A 1 214 ? -7.408 -20.479 12.037 1.00 81.31 214 GLY A C 1
ATOM 1801 O O . GLY A 1 214 ? -7.633 -21.595 11.569 1.00 81.31 214 GLY A O 1
ATOM 1802 N N . TYR A 1 215 ? -6.501 -19.653 11.511 1.00 79.12 215 TYR A N 1
ATOM 1803 C CA . TYR A 1 215 ? -5.631 -20.006 10.381 1.00 79.12 215 TYR A CA 1
ATOM 1804 C C . TYR A 1 215 ? -4.504 -20.961 10.779 1.00 79.12 215 TYR A C 1
ATOM 1806 O O . TYR A 1 215 ? -4.049 -21.758 9.962 1.00 79.12 215 TYR A O 1
ATOM 1814 N N . ILE A 1 216 ? -4.076 -20.896 12.038 1.00 78.19 216 ILE A N 1
ATOM 1815 C CA . ILE A 1 216 ? -3.132 -21.832 12.652 1.00 78.19 216 ILE A CA 1
ATOM 1816 C C . ILE A 1 216 ? -3.689 -22.280 14.002 1.00 78.19 216 ILE A C 1
ATOM 1818 O O . ILE A 1 216 ? -4.486 -21.568 14.621 1.00 78.19 216 ILE A O 1
ATOM 1822 N N . LYS A 1 217 ? -3.290 -23.461 14.473 1.00 75.62 217 LYS A N 1
ATOM 1823 C CA . LYS A 1 217 ? -3.651 -23.941 15.812 1.00 75.62 217 LYS A CA 1
ATOM 1824 C C . LYS A 1 217 ? -2.526 -23.622 16.789 1.00 75.62 217 LYS A C 1
ATOM 1826 O O . LYS A 1 217 ? -1.364 -23.578 16.406 1.00 75.62 217 LYS A O 1
ATOM 1831 N N . GLU A 1 218 ? -2.846 -23.493 18.077 1.00 71.00 218 GLU A N 1
ATOM 1832 C CA . GLU A 1 218 ? -1.821 -23.326 19.126 1.00 71.00 218 GLU A CA 1
ATOM 1833 C C . GLU A 1 218 ? -0.776 -24.454 19.102 1.00 71.00 218 GLU A C 1
ATOM 1835 O O . GLU A 1 218 ? 0.392 -24.220 19.379 1.00 71.00 218 GLU A O 1
ATOM 1840 N N . ALA A 1 219 ? -1.177 -25.666 18.706 1.00 69.94 219 ALA A N 1
ATOM 1841 C CA . ALA A 1 219 ? -0.281 -26.813 18.559 1.00 69.94 219 ALA A CA 1
ATOM 1842 C C . ALA A 1 219 ? 0.760 -26.665 17.429 1.00 69.94 219 ALA A C 1
ATOM 1844 O O . ALA A 1 219 ? 1.758 -27.389 17.436 1.00 69.94 219 ALA A O 1
ATOM 1845 N N . ASP A 1 220 ? 0.526 -25.751 16.482 1.00 67.69 220 ASP A N 1
ATOM 1846 C CA . ASP A 1 220 ? 1.416 -25.463 15.353 1.00 67.69 220 ASP A CA 1
ATOM 1847 C C . ASP A 1 220 ? 2.478 -24.400 15.716 1.00 67.69 220 ASP A C 1
ATOM 1849 O O . ASP A 1 220 ? 3.455 -24.232 14.988 1.00 67.69 220 ASP A O 1
ATOM 1853 N N . LEU A 1 221 ? 2.335 -23.719 16.865 1.00 59.78 221 LEU A N 1
ATOM 1854 C CA . LEU A 1 221 ? 3.331 -22.800 17.429 1.00 59.78 221 LEU A CA 1
ATOM 1855 C C . LEU A 1 221 ? 4.383 -23.580 18.230 1.00 59.78 221 LEU A C 1
ATOM 1857 O O . LEU A 1 221 ? 4.400 -23.556 19.460 1.00 59.78 221 LEU A O 1
ATOM 1861 N N . GLN A 1 222 ? 5.240 -24.332 17.545 1.00 49.09 222 GLN A N 1
ATOM 1862 C CA . GLN A 1 222 ? 6.346 -25.040 18.194 1.00 49.09 222 GLN A CA 1
ATOM 1863 C C . GLN A 1 222 ? 7.618 -24.186 18.140 1.00 49.09 222 GLN A C 1
ATOM 1865 O O . GLN A 1 222 ? 8.198 -24.012 17.069 1.00 49.09 222 GLN A O 1
ATOM 1870 N N . PHE A 1 223 ? 8.027 -23.669 19.303 1.00 44.59 223 PHE A N 1
ATOM 1871 C CA . PHE A 1 223 ? 9.384 -23.179 19.571 1.00 44.59 223 PHE A CA 1
ATOM 1872 C C . PHE A 1 223 ? 10.233 -24.297 20.180 1.00 44.59 223 PHE A C 1
ATOM 1874 O O . PHE A 1 223 ? 9.699 -25.029 21.047 1.00 44.59 223 PHE A O 1
#

Secondary structure (DSSP, 8-state):
-HHHHHHHHHTTTS-HHHHHHHHHHHHHHTT--TTS--TTS-HHHHHHHHHHHHHHHHS----HHHHHHHHHHHTTGGG-TTSHHHHHHHHHHHHHHHHT-S-HHHHHHHHHHHHHHHHHHHHHH--SSS---HHHHHHHHHHHHHHHHHHHHHHHHHHHHHHHHTTS-------------TTSS---HHHHHHHHHHHHHS-TTHHHHHHHTTSS-GGG---

Foldseek 3Di:
DLVLLVVLLVCLLPPPVVSVVSVVVVCVVLVPDPPPASLSDDLVSLVVLLVSLLCQQPPPPPRPSSVLSSLSSNLNNCQDLPCNPVSLVSLVVSLVSQLPDPDLSSVLSSLVSLLSNLVSLCVQQDDPDDDDDPRSVVSLVPVLVVLVVVLVVLVVVLVVVCVVCVVVDPDDDDDDPDVDQQQDPDPDSSSNSSSSSSVSSVPPCSVVSCCVVVVDDPVRPDD

pLDDT: mean 72.27, std 13.99, range [28.62, 88.69]